Protein AF-0000000087187205 (afdb_homodimer)

Structure (mmCIF, N/CA/C/O backbone):
data_AF-0000000087187205-model_v1
#
loop_
_entity.id
_entity.type
_entity.pdbx_description
1 polymer 'Replication activator protein Pra'
#
loop_
_atom_site.group_PDB
_atom_site.id
_atom_site.type_symbol
_atom_site.label_atom_id
_atom_site.label_alt_id
_atom_site.label_comp_id
_atom_site.label_asym_id
_atom_site.label_entity_id
_atom_site.label_seq_id
_atom_site.pdbx_PDB_ins_code
_atom_site.Cartn_x
_atom_site.Cartn_y
_atom_site.Cartn_z
_atom_site.occupancy
_atom_site.B_iso_or_equiv
_atom_site.auth_seq_id
_atom_site.auth_comp_id
_atom_site.auth_asym_id
_atom_site.auth_atom_id
_atom_site.pdbx_PDB_model_num
ATOM 1 N N . MET A 1 1 ? 3.865 0.156 -9.359 1 87 1 MET A N 1
ATOM 2 C CA . MET A 1 1 ? 2.785 1.014 -8.883 1 87 1 MET A CA 1
ATOM 3 C C . MET A 1 1 ? 3.34 2.246 -8.172 1 87 1 MET A C 1
ATOM 5 O O . MET A 1 1 ? 4.207 2.131 -7.305 1 87 1 MET A O 1
ATOM 9 N N . ARG A 1 2 ? 2.887 3.445 -8.648 1 89.25 2 ARG A N 1
ATOM 10 C CA . ARG A 1 2 ? 3.443 4.676 -8.094 1 89.25 2 ARG A CA 1
ATOM 11 C C . ARG A 1 2 ? 2.82 5 -6.742 1 89.25 2 ARG A C 1
ATOM 13 O O . ARG A 1 2 ? 3.447 5.648 -5.902 1 89.25 2 ARG A O 1
ATOM 20 N N . SER A 1 3 ? 1.553 4.586 -6.602 1 93.94 3 SER A N 1
ATOM 21 C CA . SER A 1 3 ? 0.846 4.848 -5.352 1 93.94 3 SER A CA 1
ATOM 22 C C . SER A 1 3 ? -0.035 3.666 -4.957 1 93.94 3 SER A C 1
ATOM 24 O O . SER A 1 3 ? -0.587 2.98 -5.82 1 93.94 3 SER A O 1
ATOM 26 N N . ILE A 1 4 ? -0.074 3.436 -3.686 1 96.62 4 ILE A N 1
ATOM 27 C CA . ILE A 1 4 ? -0.887 2.357 -3.133 1 96.62 4 ILE A CA 1
ATOM 28 C C . ILE A 1 4 ? -1.949 2.939 -2.203 1 96.62 4 ILE A C 1
ATOM 30 O O . ILE A 1 4 ? -1.624 3.527 -1.168 1 96.62 4 ILE A O 1
ATOM 34 N N . ARG A 1 5 ? -3.236 2.793 -2.607 1 97.56 5 ARG A N 1
ATOM 35 C CA . ARG A 1 5 ? -4.297 3.154 -1.673 1 97.56 5 ARG A CA 1
ATOM 36 C C . ARG A 1 5 ? -4.363 2.168 -0.511 1 97.56 5 ARG A C 1
ATOM 38 O O . ARG A 1 5 ? -4.41 0.955 -0.723 1 97.56 5 ARG A O 1
ATOM 45 N N . VAL A 1 6 ? -4.359 2.738 0.696 1 97.94 6 VAL A N 1
ATOM 46 C CA . VAL A 1 6 ? -4.277 1.902 1.889 1 97.94 6 VAL A CA 1
ATOM 47 C C . VAL A 1 6 ? -5.68 1.595 2.406 1 97.94 6 VAL A C 1
ATOM 49 O O . VAL A 1 6 ? -6.496 2.504 2.584 1 97.94 6 VAL A O 1
ATOM 52 N N . GLU A 1 7 ? -5.988 0.289 2.562 1 97.19 7 GLU A N 1
ATOM 53 C CA . GLU A 1 7 ? -7.188 -0.138 3.273 1 97.19 7 GLU A CA 1
ATOM 54 C C . GLU A 1 7 ? -6.977 -0.099 4.785 1 97.19 7 GLU A C 1
ATOM 56 O O . GLU A 1 7 ? -6.309 -0.967 5.344 1 97.19 7 GLU A O 1
ATOM 61 N N . ALA A 1 8 ? -7.609 0.937 5.445 1 96.06 8 ALA A N 1
ATOM 62 C CA . ALA A 1 8 ? -7.293 1.168 6.855 1 96.06 8 ALA A CA 1
ATOM 63 C C . ALA A 1 8 ? -8.531 0.985 7.73 1 96.06 8 ALA A C 1
ATOM 65 O O . ALA A 1 8 ? -8.508 1.315 8.922 1 96.06 8 ALA A O 1
ATOM 66 N N . SER A 1 9 ? -9.562 0.411 7.141 1 94.06 9 SER A N 1
ATOM 67 C CA . SER A 1 9 ? -10.828 0.407 7.859 1 94.06 9 SER A CA 1
ATOM 68 C C . SER A 1 9 ? -10.766 -0.489 9.094 1 94.06 9 SER A C 1
ATOM 70 O O . SER A 1 9 ? -11.461 -0.248 10.078 1 94.06 9 SER A O 1
ATOM 72 N N . ALA A 1 10 ? -9.977 -1.516 9.078 1 93.44 10 ALA A N 1
ATOM 73 C CA . ALA A 1 10 ? -9.898 -2.447 10.203 1 93.44 10 ALA A CA 1
ATOM 74 C C . ALA A 1 10 ? -8.703 -2.131 11.094 1 93.44 10 ALA A C 1
ATOM 76 O O . ALA A 1 10 ? -8.484 -2.801 12.109 1 93.44 10 ALA A O 1
ATOM 77 N N . ALA A 1 11 ? -7.988 -1.141 10.766 1 96.31 11 ALA A N 1
ATOM 78 C CA . ALA A 1 11 ? -6.789 -0.788 11.523 1 96.31 11 ALA A CA 1
ATOM 79 C C . ALA A 1 11 ? -7.129 0.141 12.68 1 96.31 11 ALA A C 1
ATOM 81 O O . ALA A 1 11 ? -8.07 0.932 12.602 1 96.31 11 ALA A O 1
ATOM 82 N N . THR A 1 12 ? -6.371 -0.031 13.766 1 97.12 12 THR A N 1
ATOM 83 C CA . THR A 1 12 ? -6.336 0.973 14.82 1 97.12 12 THR A CA 1
ATOM 84 C C . THR A 1 12 ? -5.227 1.989 14.562 1 97.12 12 THR A C 1
ATOM 86 O O . THR A 1 12 ? -4.055 1.623 14.453 1 97.12 12 THR A O 1
ATOM 89 N N . ILE A 1 13 ? -5.648 3.207 14.453 1 98.31 13 ILE A N 1
ATOM 90 C CA . ILE A 1 13 ? -4.691 4.277 14.195 1 98.31 13 ILE A CA 1
ATOM 91 C C . ILE A 1 13 ? -4.746 5.301 15.328 1 98.31 13 ILE A C 1
ATOM 93 O O . ILE A 1 13 ? -5.785 5.914 15.57 1 98.31 13 ILE A O 1
ATOM 97 N N . LEU A 1 14 ? -3.605 5.469 15.992 1 98.62 14 LEU A N 1
ATOM 98 C CA . LEU A 1 14 ? -3.549 6.379 17.141 1 98.62 14 LEU A CA 1
ATOM 99 C C . LEU A 1 14 ? -2.572 7.52 16.875 1 98.62 14 LEU A C 1
ATOM 101 O O . LEU A 1 14 ? -1.481 7.301 16.344 1 98.62 14 LEU A O 1
ATOM 105 N N . LEU A 1 15 ? -2.936 8.68 17.297 1 98.75 15 LEU A N 1
ATOM 106 C CA . LEU A 1 15 ? -2.088 9.844 17.094 1 98.75 15 LEU A CA 1
ATOM 107 C C . LEU A 1 15 ? -0.913 9.836 18.062 1 98.75 15 LEU A C 1
ATOM 109 O O . LEU A 1 15 ? -1.107 9.727 19.281 1 98.75 15 LEU A O 1
ATOM 113 N N . THR A 1 16 ? 0.284 9.992 17.562 1 98.75 16 THR A N 1
ATOM 114 C CA . THR A 1 16 ? 1.453 9.969 18.422 1 98.75 16 THR A CA 1
ATOM 115 C C . THR A 1 16 ? 2.229 11.281 18.328 1 98.75 16 THR A C 1
ATOM 117 O O . THR A 1 16 ? 3.074 11.578 19.172 1 98.75 16 THR A O 1
ATOM 120 N N . LYS A 1 17 ? 2.055 12.031 17.344 1 98.12 17 LYS A N 1
ATOM 121 C CA . LYS A 1 17 ? 2.58 13.383 17.172 1 98.12 17 LYS A CA 1
ATOM 122 C C . LYS A 1 17 ? 1.546 14.297 16.531 1 98.12 17 LYS A C 1
ATOM 124 O O . LYS A 1 17 ? 1.012 13.977 15.461 1 98.12 17 LYS A O 1
ATOM 129 N N . ALA A 1 18 ? 1.277 15.383 17.156 1 97.25 18 ALA A N 1
ATOM 130 C CA . ALA A 1 18 ? 0.298 16.344 16.672 1 97.25 18 ALA A CA 1
ATOM 131 C C . ALA A 1 18 ? 0.769 17 15.367 1 97.25 18 ALA A C 1
ATOM 133 O O . ALA A 1 18 ? 1.966 17 15.062 1 97.25 18 ALA A O 1
ATOM 134 N N . PRO A 1 19 ? -0.127 17.5 14.609 1 96.56 19 PRO A N 1
ATOM 135 C CA . PRO A 1 19 ? 0.241 18.125 13.336 1 96.56 19 PRO A CA 1
ATOM 136 C C . PRO A 1 19 ? 1.279 19.234 13.492 1 96.56 19 PRO A C 1
ATOM 138 O O . PRO A 1 19 ? 1.155 20.078 14.383 1 96.56 19 PRO A O 1
ATOM 141 N N . GLU A 1 20 ? 2.248 19.188 12.68 1 95.44 20 GLU A N 1
ATOM 142 C CA . GLU A 1 20 ? 3.285 20.203 12.586 1 95.44 20 GLU A CA 1
ATOM 143 C C . GLU A 1 20 ? 3.602 20.547 11.133 1 95.44 20 GLU A C 1
ATOM 145 O O . GLU A 1 20 ? 3.531 19.672 10.258 1 95.44 20 GLU A O 1
ATOM 150 N N . MET A 1 21 ? 3.875 21.797 10.938 1 93.69 21 MET A N 1
ATOM 151 C CA . MET A 1 21 ? 4.215 22.203 9.578 1 93.69 21 MET A CA 1
ATOM 152 C C . MET A 1 21 ? 5.375 21.359 9.039 1 93.69 21 MET A C 1
ATOM 154 O O . MET A 1 21 ? 6.355 21.125 9.75 1 93.69 21 MET A O 1
ATOM 158 N N . LYS A 1 22 ? 5.148 20.844 7.852 1 90.12 22 LYS A N 1
ATOM 159 C CA . LYS A 1 22 ? 6.215 20.078 7.207 1 90.12 22 LYS A CA 1
ATOM 160 C C . LYS A 1 22 ? 7.262 21.016 6.602 1 90.12 22 LYS A C 1
ATOM 162 O O . LYS A 1 22 ? 6.934 21.906 5.816 1 90.12 22 LYS A O 1
ATOM 167 N N . VAL A 1 23 ? 8.523 20.844 7.047 1 86.12 23 VAL A N 1
ATOM 168 C CA . VAL A 1 23 ? 9.594 21.688 6.559 1 86.12 23 VAL A CA 1
ATOM 169 C C . VAL A 1 23 ? 10.414 20.953 5.504 1 86.12 23 VAL A C 1
ATOM 171 O O . VAL A 1 23 ? 10.875 19.828 5.742 1 86.12 23 VAL A O 1
ATOM 174 N N . LYS A 1 24 ? 10.492 21.391 4.25 1 81.62 24 LYS A N 1
ATOM 175 C CA . LYS A 1 24 ? 11.219 20.812 3.121 1 81.62 24 LYS A CA 1
ATOM 176 C C . LYS A 1 24 ? 12.727 20.938 3.307 1 81.62 24 LYS A C 1
ATOM 178 O O . LYS A 1 24 ? 13.469 19.984 3.088 1 81.62 24 LYS A O 1
ATOM 183 N N . ASP A 1 25 ? 13.141 22.188 3.604 1 79.12 25 ASP A N 1
ATOM 184 C CA . ASP A 1 25 ? 14.539 22.516 3.859 1 79.12 25 ASP A CA 1
ATOM 185 C C . ASP A 1 25 ? 14.719 23.109 5.262 1 79.12 25 ASP A C 1
ATOM 187 O O . ASP A 1 25 ? 14.242 24.203 5.543 1 79.12 25 ASP A O 1
ATOM 191 N N . ARG A 1 26 ? 15.438 22.469 6.09 1 78.44 26 ARG A N 1
ATOM 192 C CA . ARG A 1 26 ? 15.586 22.891 7.48 1 78.44 26 ARG A CA 1
ATOM 193 C C . ARG A 1 26 ? 16.422 24.156 7.578 1 78.44 26 ARG A C 1
ATOM 195 O O . ARG A 1 26 ? 16.234 24.953 8.5 1 78.44 26 ARG A O 1
ATOM 202 N N . GLN A 1 27 ? 17.391 24.328 6.637 1 81.5 27 GLN A N 1
ATOM 203 C CA . GLN A 1 27 ? 18.266 25.484 6.668 1 81.5 27 GLN A CA 1
ATOM 204 C C . GLN A 1 27 ? 17.516 26.75 6.297 1 81.5 27 GLN A C 1
ATOM 206 O O . GLN A 1 27 ? 17.719 27.812 6.906 1 81.5 27 GLN A O 1
ATOM 211 N N . THR A 1 28 ? 16.641 26.719 5.312 1 81.94 28 THR A N 1
ATOM 212 C CA . THR A 1 28 ? 15.922 27.891 4.828 1 81.94 28 THR A CA 1
ATOM 213 C C . THR A 1 28 ? 14.562 28.016 5.5 1 81.94 28 THR A C 1
ATOM 215 O O . THR A 1 28 ? 13.938 29.078 5.477 1 81.94 28 THR A O 1
ATOM 218 N N . GLY A 1 29 ? 14.094 26.969 6.109 1 78.56 29 GLY A N 1
ATOM 219 C CA . GLY A 1 29 ? 12.773 26.938 6.727 1 78.56 29 GLY A CA 1
ATOM 220 C C . GLY A 1 29 ? 11.648 26.859 5.723 1 78.56 29 GLY A C 1
ATOM 221 O O . GLY A 1 29 ? 10.508 27.219 6.027 1 78.56 29 GLY A O 1
ATOM 222 N N . GLU A 1 30 ? 11.906 26.438 4.5 1 87.25 30 GLU A N 1
ATOM 223 C CA . GLU A 1 30 ? 10.875 26.391 3.473 1 87.25 30 GLU A CA 1
ATOM 224 C C . GLU A 1 30 ? 9.828 25.328 3.791 1 87.25 30 GLU A C 1
ATOM 226 O O . GLU A 1 30 ? 10.18 24.172 4.07 1 87.25 30 GLU A O 1
ATOM 231 N N . ILE A 1 31 ? 8.578 25.797 3.775 1 88.12 31 ILE A N 1
ATOM 232 C CA . ILE A 1 31 ? 7.445 24.922 4.074 1 88.12 31 ILE A CA 1
ATOM 233 C C . ILE A 1 31 ? 7.105 24.078 2.85 1 88.12 31 ILE A C 1
ATOM 235 O O . ILE A 1 31 ? 7.086 24.594 1.725 1 88.12 31 ILE A O 1
ATOM 239 N N . ALA A 1 32 ? 6.887 22.797 3.129 1 93.62 32 ALA A N 1
ATOM 240 C CA . ALA A 1 32 ? 6.477 21.906 2.049 1 93.62 32 ALA A CA 1
ATOM 241 C C . ALA A 1 32 ? 5.043 22.188 1.611 1 93.62 32 ALA A C 1
ATOM 243 O O . ALA A 1 32 ? 4.164 22.422 2.447 1 93.62 32 ALA A O 1
ATOM 244 N N . LYS A 1 33 ? 4.867 22.219 0.278 1 93 33 LYS A N 1
ATOM 245 C CA . LYS A 1 33 ? 3.543 22.469 -0.276 1 93 33 LYS A CA 1
ATOM 246 C C . LYS A 1 33 ? 3.084 21.328 -1.163 1 93 33 LYS A C 1
ATOM 248 O O . LYS A 1 33 ? 3.906 20.641 -1.786 1 93 33 LYS A O 1
ATOM 253 N N . ASP A 1 34 ? 1.778 21.125 -1.075 1 90.88 34 ASP A N 1
ATOM 254 C CA . AS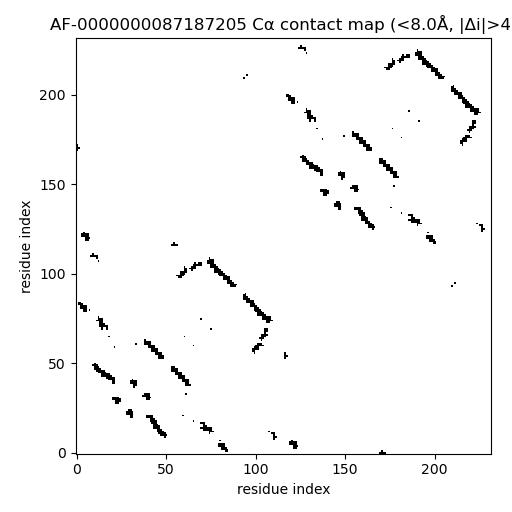P A 1 34 ? 1.183 20.172 -2.018 1 90.88 34 ASP A CA 1
ATOM 255 C C . ASP A 1 34 ? 1.378 20.641 -3.459 1 90.88 34 ASP A C 1
ATOM 257 O O . ASP A 1 34 ? 1.045 21.781 -3.799 1 90.88 34 ASP A O 1
ATOM 261 N N . ALA A 1 35 ? 1.866 19.781 -4.273 1 85.25 35 ALA A N 1
ATOM 262 C CA . ALA A 1 35 ? 2.246 20.172 -5.629 1 85.25 35 ALA A CA 1
ATOM 263 C C . ALA A 1 35 ? 1.015 20.484 -6.473 1 85.25 35 ALA A C 1
ATOM 265 O O . ALA A 1 35 ? 1.072 21.328 -7.379 1 85.25 35 ALA A O 1
ATOM 266 N N . LEU A 1 36 ? -0.07 19.891 -6.203 1 81.62 36 LEU A N 1
ATOM 267 C CA . LEU A 1 36 ? -1.268 20.047 -7.023 1 81.62 36 LEU A CA 1
ATOM 268 C C . LEU A 1 36 ? -2.082 21.25 -6.57 1 81.62 36 LEU A C 1
ATOM 270 O O . LEU A 1 36 ? -2.537 22.047 -7.395 1 81.62 36 LEU A O 1
ATOM 274 N N . THR A 1 37 ? -2.199 21.391 -5.25 1 87.88 37 THR A N 1
ATOM 275 C CA . THR A 1 37 ? -3.125 22.391 -4.734 1 87.88 37 THR A CA 1
ATOM 276 C C . THR A 1 37 ? -2.371 23.641 -4.273 1 87.88 37 THR A C 1
ATOM 278 O O . THR A 1 37 ? -2.971 24.703 -4.094 1 87.88 37 THR A O 1
ATOM 281 N N . GLY A 1 38 ? -1.091 23.562 -3.977 1 90.56 38 GLY A N 1
ATOM 282 C CA . GLY A 1 38 ? -0.294 24.656 -3.457 1 90.56 38 GLY A CA 1
ATOM 283 C C . GLY A 1 38 ? -0.478 24.875 -1.966 1 90.56 38 GLY A C 1
ATOM 284 O O . GLY A 1 38 ? 0.098 25.812 -1.393 1 90.56 38 GLY A O 1
ATOM 285 N N . GLU A 1 39 ? -1.221 24.109 -1.358 1 93.62 39 GLU A N 1
ATOM 286 C CA . GLU A 1 39 ? -1.482 24.234 0.072 1 93.62 39 GLU A CA 1
ATOM 287 C C . GLU A 1 39 ? -0.303 23.734 0.898 1 93.62 39 GLU A C 1
ATOM 289 O O . GLU A 1 39 ? 0.401 22.812 0.485 1 93.62 39 GLU A O 1
ATOM 294 N N . ALA A 1 40 ? -0.179 24.391 2.072 1 94.75 40 ALA A N 1
ATOM 295 C CA . ALA A 1 40 ? 0.854 23.938 3 1 94.75 40 ALA A CA 1
ATOM 296 C C . ALA A 1 40 ? 0.576 22.516 3.479 1 94.75 40 ALA A C 1
ATOM 298 O O . ALA A 1 40 ? -0.576 22.156 3.732 1 94.75 40 ALA A O 1
ATOM 299 N N . LEU A 1 41 ? 1.668 21.781 3.633 1 96.94 41 LEU A N 1
ATOM 300 C CA . LEU A 1 41 ? 1.554 20.406 4.145 1 96.94 41 LEU A CA 1
ATOM 301 C C . LEU A 1 41 ? 1.953 20.344 5.613 1 96.94 41 LEU A C 1
ATOM 303 O O . LEU A 1 41 ? 2.857 21.062 6.047 1 96.94 41 LEU A O 1
ATOM 307 N N . MET A 1 42 ? 1.215 19.562 6.324 1 97.12 42 MET A N 1
ATOM 308 C CA . MET A 1 42 ? 1.531 19.234 7.711 1 97.12 42 MET A CA 1
ATOM 309 C C . MET A 1 42 ? 1.964 17.766 7.836 1 97.12 42 MET A C 1
ATOM 311 O O . MET A 1 42 ? 1.718 16.969 6.934 1 97.12 42 MET A O 1
ATOM 315 N N . ARG A 1 43 ? 2.648 17.531 8.953 1 97.75 43 ARG A N 1
ATOM 316 C CA . ARG A 1 43 ? 3.025 16.156 9.273 1 97.75 43 ARG A CA 1
ATOM 317 C C . ARG A 1 43 ? 2.443 15.719 10.609 1 97.75 43 ARG A C 1
ATOM 319 O O . ARG A 1 43 ? 2.48 16.484 11.586 1 97.75 43 ARG A O 1
ATOM 326 N N . ILE A 1 44 ? 1.932 14.562 10.586 1 98.38 44 ILE A N 1
ATOM 327 C CA . ILE A 1 44 ? 1.522 13.953 11.844 1 98.38 44 ILE A CA 1
ATOM 328 C C . ILE A 1 44 ? 2.246 12.617 12.031 1 98.38 44 ILE A C 1
ATOM 330 O O . ILE A 1 44 ? 2.693 12.008 11.055 1 98.38 44 ILE A O 1
ATOM 334 N N . GLY A 1 45 ? 2.414 12.242 13.312 1 98.69 45 GLY A N 1
ATOM 335 C CA . GLY A 1 45 ? 2.861 10.906 13.656 1 98.69 45 GLY A CA 1
ATOM 336 C C . GLY A 1 45 ? 1.742 10.016 14.164 1 98.69 45 GLY A C 1
ATOM 337 O O . GLY A 1 45 ? 0.893 10.453 14.938 1 98.69 45 GLY A O 1
ATOM 338 N N . VAL A 1 46 ? 1.708 8.766 13.703 1 98.75 46 VAL A N 1
ATOM 339 C CA . VAL A 1 46 ? 0.7 7.828 14.188 1 98.75 46 VAL A CA 1
ATOM 340 C C . VAL A 1 46 ? 1.332 6.457 14.406 1 98.75 46 VAL A C 1
ATOM 342 O O . VAL A 1 46 ? 2.381 6.152 13.828 1 98.75 46 VAL A O 1
ATOM 345 N N . VAL A 1 47 ? 0.697 5.734 15.305 1 98.5 47 VAL A N 1
ATOM 346 C CA . VAL A 1 47 ? 0.914 4.293 15.305 1 98.5 47 VAL A CA 1
ATOM 347 C C . VAL A 1 47 ? -0.227 3.598 14.562 1 98.5 47 VAL A C 1
ATOM 349 O O . VAL A 1 47 ? -1.401 3.883 14.812 1 98.5 47 VAL A O 1
ATOM 352 N N . TYR A 1 48 ? 0.093 2.846 13.602 1 98.06 48 TYR A N 1
ATOM 353 C CA . TYR A 1 48 ? -0.8 2.035 12.781 1 98.06 48 TYR A CA 1
ATOM 354 C C . TYR A 1 48 ? -0.751 0.571 13.203 1 98.06 48 TYR A C 1
ATOM 356 O O . TYR A 1 48 ? 0.289 -0.081 13.086 1 98.06 48 TYR A O 1
ATOM 364 N N . ILE A 1 49 ? -1.842 0.069 13.742 1 96.19 49 ILE A N 1
ATOM 365 C CA . ILE A 1 49 ? -1.924 -1.296 14.25 1 96.19 49 ILE A CA 1
ATOM 366 C C . ILE A 1 49 ? -2.891 -2.109 13.391 1 96.19 49 ILE A C 1
ATOM 368 O O . ILE A 1 49 ? -4.082 -1.795 13.32 1 96.19 49 ILE A O 1
ATOM 372 N N . ASP A 1 50 ? -2.352 -3.143 12.781 1 92.94 50 ASP A N 1
ATOM 373 C CA . ASP A 1 50 ? -3.176 -4 11.93 1 92.94 50 ASP A CA 1
ATOM 374 C C . ASP A 1 50 ? -2.719 -5.453 12.016 1 92.94 50 ASP A C 1
ATOM 376 O O . ASP A 1 50 ? -1.529 -5.746 11.859 1 92.94 50 ASP A O 1
ATOM 380 N N . ALA A 1 51 ? -3.672 -6.379 12.164 1 87.94 51 ALA A N 1
ATOM 381 C CA . ALA A 1 51 ? -3.428 -7.82 12.188 1 87.94 51 ALA A CA 1
ATOM 382 C C . ALA A 1 51 ? -2.291 -8.164 13.148 1 87.94 51 ALA A C 1
ATOM 384 O O . ALA A 1 51 ? -1.388 -8.93 12.797 1 87.94 51 ALA A O 1
ATOM 385 N N . GLY A 1 52 ? -2.199 -7.453 14.242 1 86.44 52 GLY A N 1
ATOM 386 C CA . GLY A 1 52 ? -1.256 -7.754 15.305 1 86.44 52 GLY A CA 1
ATOM 387 C C . GLY A 1 52 ? 0.088 -7.074 15.125 1 86.44 52 GLY A C 1
ATOM 388 O O . GLY A 1 52 ? 0.97 -7.191 15.977 1 86.44 52 GLY A O 1
ATOM 389 N N . GLU A 1 53 ? 0.305 -6.387 14.047 1 91.94 53 GLU A N 1
ATOM 390 C CA . GLU A 1 53 ? 1.528 -5.629 13.805 1 91.94 53 GLU A CA 1
ATOM 391 C C . GLU A 1 53 ? 1.317 -4.141 14.062 1 91.94 53 GLU A C 1
ATOM 393 O O . GLU A 1 53 ? 0.247 -3.602 13.773 1 91.94 53 GLU A O 1
ATOM 398 N N . SER A 1 54 ? 2.344 -3.52 14.695 1 96.69 54 SER A N 1
ATOM 399 C CA . SER A 1 54 ? 2.32 -2.08 14.93 1 96.69 54 SER A CA 1
ATOM 400 C C . SER A 1 54 ? 3.451 -1.378 14.188 1 96.69 54 SER A C 1
ATOM 402 O O . SER A 1 54 ? 4.566 -1.897 14.109 1 96.69 54 SER A O 1
ATOM 404 N N . SER A 1 55 ? 3.152 -0.307 13.555 1 97.56 55 SER A N 1
ATOM 405 C CA . SER A 1 55 ? 4.148 0.492 12.852 1 97.56 55 SER A CA 1
ATOM 406 C C . SER A 1 55 ? 3.973 1.979 13.141 1 97.56 55 SER A C 1
ATOM 408 O O . SER A 1 55 ? 2.861 2.506 13.062 1 97.56 55 SER A O 1
ATOM 410 N N . LEU A 1 56 ? 5.07 2.621 13.539 1 98.06 56 LEU A N 1
ATOM 411 C CA . LEU A 1 56 ? 5.07 4.078 13.609 1 98.06 56 LEU A CA 1
ATOM 412 C C . LEU A 1 56 ? 5.301 4.688 12.227 1 98.06 56 LEU A C 1
ATOM 414 O O . LEU A 1 56 ? 6.301 4.391 11.57 1 98.06 56 LEU A O 1
ATOM 418 N N . ILE A 1 57 ? 4.316 5.531 11.82 1 97.81 57 ILE A N 1
ATOM 419 C CA . ILE A 1 57 ? 4.516 6.18 10.531 1 97.81 57 ILE A CA 1
ATOM 420 C C . ILE A 1 57 ? 4.203 7.672 10.648 1 97.81 57 ILE A C 1
ATOM 422 O O . ILE A 1 57 ? 3.496 8.094 11.57 1 97.81 57 ILE A O 1
ATOM 426 N N . GLN A 1 58 ? 4.848 8.477 9.727 1 98.31 58 GLN A N 1
ATOM 427 C CA . GLN A 1 58 ? 4.52 9.883 9.523 1 98.31 58 GLN A CA 1
ATOM 428 C C . GLN A 1 58 ? 3.646 10.078 8.289 1 98.31 58 GLN A C 1
ATOM 430 O O . GLN A 1 58 ? 3.891 9.469 7.25 1 98.31 58 GLN A O 1
ATOM 435 N N . VAL A 1 59 ? 2.674 10.883 8.43 1 98.38 59 VAL A N 1
ATOM 436 C CA . VAL A 1 59 ? 1.721 11.086 7.344 1 98.38 59 VAL A CA 1
ATOM 437 C C . VAL A 1 59 ? 1.642 12.57 7 1 98.38 59 VAL A C 1
ATOM 439 O O . VAL A 1 59 ? 1.469 13.414 7.883 1 98.38 59 VAL A O 1
ATOM 442 N N . ALA A 1 60 ? 1.812 12.922 5.711 1 97.88 60 ALA A N 1
ATOM 443 C CA . ALA A 1 60 ? 1.588 14.281 5.227 1 97.88 60 ALA A CA 1
ATOM 444 C C . ALA A 1 60 ? 0.104 14.547 4.984 1 97.88 60 ALA A C 1
ATOM 446 O O . ALA A 1 60 ? -0.591 13.711 4.398 1 97.88 60 ALA A O 1
ATOM 447 N N . VAL A 1 61 ? -0.361 15.664 5.492 1 97.75 61 VAL A N 1
ATOM 448 C CA . VAL A 1 61 ? -1.747 16.094 5.316 1 97.75 61 VAL A CA 1
ATOM 449 C C . VAL A 1 61 ? -1.795 17.578 4.965 1 97.75 61 VAL A C 1
ATOM 451 O O . VAL A 1 61 ? -1.031 18.375 5.512 1 97.75 61 VAL A O 1
ATOM 454 N N . PRO A 1 62 ? -2.625 17.938 3.982 1 97.25 62 PRO A N 1
ATOM 455 C CA . PRO A 1 62 ? -2.789 19.375 3.76 1 97.25 62 PRO A CA 1
ATOM 456 C C . PRO A 1 62 ? -3.34 20.094 4.984 1 97.25 62 PRO A C 1
ATOM 458 O O . PRO A 1 62 ? -4.133 19.531 5.738 1 97.25 62 PRO A O 1
ATOM 461 N N . GLU A 1 63 ? -2.883 21.297 5.152 1 95.44 63 GLU A N 1
ATOM 462 C CA . GLU A 1 63 ? -3.285 22.094 6.309 1 95.44 63 GLU A CA 1
ATOM 463 C C . GLU A 1 63 ? -4.805 22.172 6.43 1 95.44 63 GLU A C 1
ATOM 465 O O . GLU A 1 63 ? -5.352 22.047 7.527 1 95.44 63 GLU A O 1
ATOM 470 N N . SER A 1 64 ? -5.531 22.266 5.352 1 96.06 64 SER A N 1
ATOM 471 C CA . SER A 1 64 ? -6.984 22.422 5.34 1 96.06 64 SER A CA 1
ATOM 472 C C . SER A 1 64 ? -7.68 21.125 5.742 1 96.06 64 SER A C 1
ATOM 474 O O . SER A 1 64 ? -8.867 21.125 6.062 1 96.06 64 SER A O 1
ATOM 476 N N . GLY A 1 65 ? -6.949 20.047 5.75 1 97.19 65 GLY A N 1
ATOM 477 C CA . GLY A 1 65 ? -7.523 18.75 6.062 1 97.19 65 GLY A CA 1
ATOM 478 C C . GLY A 1 65 ? -7.379 18.375 7.523 1 97.19 65 GLY A C 1
ATOM 479 O O . GLY A 1 65 ? -7.809 17.297 7.934 1 97.19 65 GLY A O 1
ATOM 480 N N . VAL A 1 66 ? -6.84 19.234 8.297 1 97.38 66 VAL A N 1
ATOM 481 C CA . VAL A 1 66 ? -6.633 18.953 9.711 1 97.38 66 VAL A CA 1
ATOM 482 C C . VAL A 1 66 ? -7.855 19.391 10.516 1 97.38 66 VAL A C 1
ATOM 484 O O . VAL A 1 66 ? -8.172 20.578 10.57 1 97.38 66 VAL A O 1
ATOM 487 N N . SER A 1 67 ? -8.477 18.453 11.141 1 96.81 67 SER A N 1
ATOM 488 C CA . SER A 1 67 ? -9.656 18.766 11.938 1 96.81 67 SER A CA 1
ATOM 489 C C . SER A 1 67 ? -9.266 19.172 13.359 1 96.81 67 SER A C 1
ATOM 491 O O . SER A 1 67 ? -8.156 18.875 13.805 1 96.81 67 SER A O 1
ATOM 493 N N . GLU A 1 68 ? -10.227 19.797 13.984 1 92.44 68 GLU A N 1
ATOM 494 C CA . GLU A 1 68 ? -10.062 20.109 15.406 1 92.44 68 GLU A CA 1
ATOM 495 C C . GLU A 1 68 ? -10.344 18.875 16.266 1 92.44 68 GLU A C 1
ATOM 497 O O . GLU A 1 68 ? -10.906 17.891 15.797 1 92.44 68 GLU A O 1
ATOM 502 N N . GLY A 1 69 ? -9.805 18.906 17.438 1 91.81 69 GLY A N 1
ATOM 503 C CA . GLY A 1 69 ? -10.18 17.891 18.406 1 91.81 69 GLY A CA 1
ATOM 504 C C . GLY A 1 69 ? -9.266 16.688 18.375 1 91.81 69 GLY A C 1
ATOM 505 O O . GLY A 1 69 ? -9.641 15.602 18.828 1 91.81 69 GLY A O 1
ATOM 506 N N . LEU A 1 70 ? -8.141 16.844 17.797 1 97.19 70 LEU A N 1
ATOM 507 C CA . LEU A 1 70 ? -7.16 15.758 17.828 1 97.19 70 LEU A CA 1
ATOM 508 C C . LEU A 1 70 ? -6.453 15.711 19.188 1 97.19 70 LEU A C 1
ATOM 510 O O . LEU A 1 70 ? -6.109 16.75 19.75 1 97.19 70 LEU A O 1
ATOM 514 N N . THR A 1 71 ? -6.363 14.508 19.734 1 97.38 71 THR A N 1
ATOM 515 C CA . THR A 1 71 ? -5.699 14.297 21.016 1 97.38 71 THR A CA 1
ATOM 516 C C . THR A 1 71 ? -4.621 13.227 20.891 1 97.38 71 THR A C 1
ATOM 518 O O . THR A 1 71 ? -4.855 12.164 20.312 1 97.38 71 THR A O 1
ATOM 521 N N . LEU A 1 72 ? -3.488 13.547 21.5 1 97.81 72 LEU A N 1
ATOM 522 C CA . LEU A 1 72 ? -2.42 12.555 21.5 1 97.81 72 LEU A CA 1
ATOM 523 C C . LEU A 1 72 ? -2.877 11.266 22.172 1 97.81 72 LEU A C 1
ATOM 525 O O . LEU A 1 72 ? -3.512 11.305 23.234 1 97.81 72 LEU A O 1
ATOM 529 N N . GLY A 1 73 ? -2.578 10.156 21.516 1 98.25 73 GLY A N 1
ATOM 530 C CA . GLY A 1 73 ? -2.949 8.867 22.078 1 98.25 73 GLY A CA 1
ATOM 531 C C . GLY A 1 73 ? -4.352 8.438 21.688 1 98.25 73 GLY A C 1
ATOM 532 O O . GLY A 1 73 ? -4.723 7.277 21.891 1 98.25 73 GLY A O 1
ATOM 533 N N . ALA A 1 74 ? -5.145 9.25 21.141 1 98.19 74 ALA A N 1
ATOM 534 C CA . ALA A 1 74 ? -6.516 8.945 20.734 1 98.19 74 ALA A CA 1
ATOM 535 C C . ALA A 1 74 ? -6.566 8.43 19.297 1 98.19 74 ALA A C 1
ATOM 537 O O . ALA A 1 74 ? -5.66 8.695 18.5 1 98.19 74 ALA A O 1
ATOM 538 N N . PRO A 1 75 ? -7.637 7.668 19 1 98 75 PRO A N 1
ATOM 539 C CA . PRO A 1 75 ? -7.797 7.207 17.609 1 98 75 PRO A CA 1
ATOM 540 C C . PRO A 1 75 ? -8.023 8.352 16.625 1 98 75 PRO A C 1
ATOM 542 O O . PRO A 1 75 ? -8.703 9.336 16.969 1 98 75 PRO A O 1
ATOM 545 N N . VAL A 1 76 ? -7.473 8.234 15.43 1 98.56 76 VAL A N 1
ATOM 546 C CA . VAL A 1 76 ? -7.719 9.18 14.344 1 98.56 76 VAL A CA 1
ATOM 547 C C . VAL A 1 76 ? -8.117 8.43 13.078 1 98.56 76 VAL A C 1
ATOM 549 O O . VAL A 1 76 ? -7.848 7.23 12.953 1 98.56 76 VAL A O 1
ATOM 552 N N . SER A 1 77 ? -8.797 9.102 12.203 1 98.25 77 SER A N 1
ATOM 553 C CA . SER A 1 77 ? -9.094 8.625 10.852 1 98.25 77 SER A CA 1
ATOM 554 C C . SER A 1 77 ? -8.242 9.352 9.812 1 98.25 77 SER A C 1
ATOM 556 O O . SER A 1 77 ? -7.961 10.539 9.961 1 98.25 77 SER A O 1
ATOM 558 N N . LEU A 1 78 ? -7.844 8.656 8.734 1 98.38 78 LEU A N 1
ATOM 559 C CA . LEU A 1 78 ? -7.031 9.195 7.648 1 98.38 78 LEU A CA 1
ATOM 560 C C . LEU A 1 78 ? -7.664 8.891 6.293 1 98.38 78 LEU A C 1
ATOM 562 O O . LEU A 1 78 ? -7.133 8.094 5.52 1 98.38 78 LEU A O 1
ATOM 566 N N . PRO A 1 79 ? -8.734 9.578 5.977 1 97.69 79 PRO A N 1
ATOM 567 C CA . PRO A 1 79 ? -9.305 9.359 4.641 1 97.69 79 PRO A CA 1
ATOM 568 C C . PRO A 1 79 ? -8.297 9.633 3.523 1 97.69 79 PRO A C 1
ATOM 570 O O . PRO A 1 79 ? -7.496 10.562 3.619 1 97.69 79 PRO A O 1
ATOM 573 N N . GLY A 1 80 ? -8.367 8.742 2.512 1 96.25 80 GLY A N 1
ATOM 574 C CA . GLY A 1 80 ? -7.512 8.945 1.352 1 96.25 80 GLY A CA 1
ATOM 575 C C . GLY A 1 80 ? -6.062 8.578 1.604 1 96.25 80 GLY A C 1
ATOM 576 O O . GLY A 1 80 ? -5.172 9 0.866 1 96.25 80 GLY A O 1
ATOM 577 N N . LEU A 1 81 ? -5.789 7.785 2.643 1 97.94 81 LEU A N 1
ATOM 578 C CA . LEU A 1 81 ? -4.422 7.371 2.955 1 97.94 81 LEU A CA 1
ATOM 579 C C . LEU A 1 81 ? -3.807 6.602 1.791 1 97.94 81 LEU A C 1
ATOM 581 O O . LEU A 1 81 ? -4.391 5.633 1.306 1 97.94 81 LEU A O 1
ATOM 585 N N . VAL A 1 82 ? -2.604 7.102 1.382 1 97.31 82 VAL A N 1
ATOM 586 C CA . VAL A 1 82 ? -1.861 6.473 0.295 1 97.31 82 VAL A CA 1
ATOM 587 C C . VAL A 1 82 ? -0.412 6.25 0.72 1 97.31 82 VAL A C 1
ATOM 589 O O . VAL A 1 82 ? 0.127 7.008 1.532 1 97.31 82 VAL A O 1
ATOM 592 N N . ALA A 1 83 ? 0.136 5.172 0.252 1 97.75 83 ALA A N 1
ATOM 593 C CA . ALA A 1 83 ? 1.559 4.879 0.401 1 97.75 83 ALA A CA 1
ATOM 594 C C . ALA A 1 83 ? 2.287 5.004 -0.935 1 97.75 83 ALA A C 1
ATOM 596 O O . ALA A 1 83 ? 1.829 4.473 -1.949 1 97.75 83 ALA A O 1
ATOM 597 N N . ARG A 1 84 ? 3.436 5.695 -0.94 1 96.19 84 ARG A N 1
ATOM 598 C CA . ARG A 1 84 ? 4.219 5.898 -2.154 1 96.19 84 ARG A CA 1
ATOM 599 C C . ARG A 1 84 ? 5.672 5.484 -1.946 1 96.19 84 ARG A C 1
ATOM 601 O O . ARG A 1 84 ? 6.406 6.141 -1.207 1 96.19 84 ARG A O 1
ATOM 608 N N . PRO A 1 85 ? 6.02 4.398 -2.617 1 94.44 85 PRO A N 1
ATOM 609 C CA . PRO A 1 85 ? 7.445 4.059 -2.549 1 94.44 85 PRO A CA 1
ATOM 610 C C . PRO A 1 85 ? 8.336 5.105 -3.215 1 94.44 85 PRO A C 1
ATOM 612 O O . PRO A 1 85 ? 7.965 5.668 -4.25 1 94.44 85 PRO A O 1
ATOM 615 N N . TRP A 1 86 ? 9.438 5.426 -2.674 1 93 86 TRP A N 1
ATOM 616 C CA . TRP A 1 86 ? 10.375 6.391 -3.246 1 93 86 TRP A CA 1
ATOM 617 C C . TRP A 1 86 ? 11.812 5.902 -3.119 1 93 86 TRP A C 1
ATOM 619 O O . TRP A 1 86 ? 12.102 5.016 -2.312 1 93 86 TRP A O 1
ATOM 629 N N . GLU A 1 87 ? 12.68 6.289 -3.979 1 92.75 87 GLU A N 1
ATOM 630 C CA . GLU A 1 87 ? 14.109 6.008 -3.938 1 92.75 87 GLU A CA 1
ATOM 631 C C . GLU A 1 87 ? 14.93 7.262 -4.227 1 92.75 87 GLU A C 1
ATOM 633 O O . GLU A 1 87 ? 14.477 8.148 -4.953 1 92.75 87 GLU A O 1
ATOM 638 N N . SER A 1 88 ? 15.977 7.402 -3.564 1 90.69 88 SER A N 1
ATOM 639 C CA . SER A 1 88 ? 16.906 8.508 -3.783 1 90.69 88 SER A CA 1
ATOM 640 C C . SER A 1 88 ? 18.344 8.07 -3.572 1 90.69 88 SER A C 1
ATOM 642 O O . SER A 1 88 ? 18.609 6.996 -3.027 1 90.69 88 SER A O 1
ATOM 644 N N . VAL A 1 89 ? 19.234 8.805 -4.203 1 89.31 89 VAL A N 1
ATOM 645 C CA . VAL A 1 89 ? 20.656 8.578 -3.969 1 89.31 89 VAL A CA 1
ATOM 646 C C . VAL A 1 89 ? 21.234 9.727 -3.143 1 89.31 89 VAL A C 1
ATOM 648 O O . VAL A 1 89 ? 21.078 10.898 -3.494 1 89.31 89 VAL A O 1
ATOM 651 N N . PHE A 1 90 ? 21.781 9.461 -2.053 1 86.81 90 PHE A N 1
ATOM 652 C CA . PHE A 1 90 ? 22.438 10.438 -1.2 1 86.81 90 PHE A CA 1
ATOM 653 C C . PHE A 1 90 ? 23.891 10.031 -0.954 1 86.81 90 PHE A C 1
ATOM 655 O O . PHE A 1 90 ? 24.156 8.977 -0.372 1 86.81 90 PHE A O 1
ATOM 662 N N . ASN A 1 91 ? 24.75 10.898 -1.354 1 89.12 91 ASN A N 1
ATOM 663 C CA . ASN A 1 91 ? 26.188 10.68 -1.202 1 89.12 91 ASN A CA 1
ATOM 664 C C . ASN A 1 91 ? 26.594 9.312 -1.722 1 89.12 91 ASN A C 1
ATOM 666 O O . ASN A 1 91 ? 27.281 8.562 -1.025 1 89.12 91 ASN A O 1
ATOM 670 N N . GLY A 1 92 ? 26.078 8.883 -2.754 1 85.75 92 GLY A N 1
ATOM 671 C CA . GLY A 1 92 ? 26.453 7.645 -3.406 1 85.75 92 GLY A CA 1
ATOM 672 C C . GLY A 1 92 ? 25.719 6.434 -2.879 1 85.75 92 GLY A C 1
ATOM 673 O O . GLY A 1 92 ? 25.859 5.328 -3.406 1 85.75 92 GLY A O 1
ATOM 674 N N . GLN A 1 93 ? 25.078 6.629 -1.842 1 86.56 93 GLN A N 1
ATOM 675 C CA . GLN A 1 93 ? 24.328 5.527 -1.244 1 86.56 93 GLN A CA 1
ATOM 676 C C . GLN A 1 93 ? 22.859 5.602 -1.614 1 86.56 93 GLN A C 1
ATOM 678 O O . GLN A 1 93 ? 22.234 6.656 -1.483 1 86.56 93 GLN A O 1
ATOM 683 N N . GLN A 1 94 ? 22.344 4.488 -2.133 1 88.5 94 GLN A N 1
ATOM 684 C CA . GLN A 1 94 ? 20.922 4.418 -2.475 1 88.5 94 GLN A CA 1
ATOM 685 C C . GLN A 1 94 ? 20.062 4.336 -1.219 1 88.5 94 GLN A C 1
ATOM 687 O O . GLN A 1 94 ? 20.328 3.527 -0.327 1 88.5 94 GLN A O 1
ATOM 692 N N . ARG A 1 95 ? 19.094 5.258 -1.15 1 90.69 95 ARG A N 1
ATOM 693 C CA . ARG A 1 95 ? 18.109 5.238 -0.079 1 90.69 95 ARG A CA 1
ATOM 694 C C . ARG A 1 95 ? 16.703 4.992 -0.633 1 90.69 95 ARG A C 1
ATOM 696 O O . ARG A 1 95 ? 16.438 5.273 -1.805 1 90.69 95 ARG A O 1
ATOM 703 N N . HIS A 1 96 ? 15.914 4.301 0.101 1 92.5 96 HIS A N 1
ATOM 704 C CA . HIS A 1 96 ? 14.531 4.031 -0.292 1 92.5 96 HIS A CA 1
ATOM 705 C C . HIS A 1 96 ? 13.594 4.109 0.907 1 92.5 96 HIS A C 1
ATOM 707 O O . HIS A 1 96 ? 14.047 4.082 2.055 1 92.5 96 HIS A O 1
ATOM 713 N N . GLY A 1 97 ? 12.336 4.281 0.617 1 93.56 97 GLY A N 1
ATOM 714 C CA . GLY A 1 97 ? 11.336 4.316 1.673 1 93.56 97 GLY A CA 1
ATOM 715 C C . GLY A 1 97 ? 9.914 4.355 1.146 1 93.56 97 GLY A C 1
ATOM 716 O O . GLY A 1 97 ? 9.672 4.051 -0.025 1 93.56 97 GLY A O 1
ATOM 717 N N . ILE A 1 98 ? 8.992 4.516 2.029 1 96.25 98 ILE A N 1
ATOM 718 C CA . ILE A 1 98 ? 7.574 4.699 1.729 1 96.25 98 ILE A CA 1
ATOM 719 C C . ILE A 1 98 ? 7.074 5.996 2.357 1 96.25 98 ILE A C 1
ATOM 721 O O . ILE A 1 98 ? 7.289 6.242 3.547 1 96.25 98 ILE A O 1
ATOM 725 N N . ALA A 1 99 ? 6.539 6.891 1.513 1 96.62 99 ALA A N 1
ATOM 726 C CA . ALA A 1 99 ? 5.879 8.094 2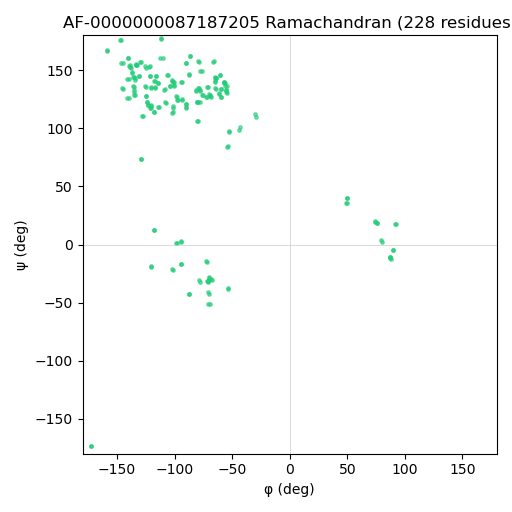.006 1 96.62 99 ALA A CA 1
ATOM 727 C C . ALA A 1 99 ? 4.375 7.879 2.145 1 96.62 99 ALA A C 1
ATOM 729 O O . ALA A 1 99 ? 3.758 7.215 1.311 1 96.62 99 ALA A O 1
ATOM 730 N N . TYR A 1 100 ? 3.85 8.398 3.174 1 97.88 100 TYR A N 1
ATOM 731 C CA . TYR A 1 100 ? 2.41 8.305 3.396 1 97.88 100 TYR A CA 1
ATOM 732 C C . TYR A 1 100 ? 1.76 9.68 3.33 1 97.88 100 TYR A C 1
ATOM 734 O O . TYR A 1 100 ? 2.312 10.664 3.834 1 97.88 100 TYR A O 1
ATOM 742 N N . ARG A 1 101 ? 0.602 9.719 2.693 1 97.25 101 ARG A N 1
ATOM 743 C CA . ARG A 1 101 ? -0.205 10.93 2.604 1 97.25 101 ARG A CA 1
ATOM 744 C C . ARG A 1 101 ? -1.682 10.625 2.828 1 97.25 101 ARG A C 1
ATOM 746 O O . ARG A 1 101 ? -2.145 9.523 2.527 1 97.25 101 ARG A O 1
ATOM 753 N N . ALA A 1 102 ? -2.352 11.562 3.393 1 97.75 102 ALA A N 1
ATOM 754 C CA . ALA A 1 102 ? -3.805 11.484 3.52 1 97.75 102 ALA A CA 1
ATOM 755 C C . ALA A 1 102 ? -4.461 12.797 3.096 1 97.75 102 ALA A C 1
ATOM 757 O O . ALA A 1 102 ? -3.818 13.852 3.109 1 97.75 102 ALA A O 1
ATOM 758 N N . THR A 1 103 ? -5.746 12.672 2.664 1 96.75 103 THR A N 1
ATOM 759 C CA . THR A 1 103 ? -6.496 13.867 2.279 1 96.75 103 THR A CA 1
ATOM 760 C C . THR A 1 103 ? -6.836 14.711 3.504 1 96.75 103 THR A C 1
ATOM 762 O O . THR A 1 103 ? -6.906 15.938 3.416 1 96.75 103 THR A O 1
ATOM 765 N N . ALA A 1 104 ? -7.039 14.023 4.648 1 98 104 ALA A N 1
ATOM 766 C CA . ALA A 1 104 ? -7.418 14.695 5.891 1 98 104 ALA A CA 1
ATOM 767 C C . ALA A 1 104 ? -7.086 13.828 7.105 1 98 104 ALA A C 1
ATOM 769 O O . ALA A 1 104 ? -6.742 12.656 6.961 1 98 104 ALA A O 1
ATOM 770 N N . VAL A 1 105 ? -7.148 14.523 8.297 1 98.62 105 VAL A N 1
ATOM 771 C CA . VAL A 1 105 ? -7.082 13.828 9.578 1 98.62 105 VAL A CA 1
ATOM 772 C C . VAL A 1 105 ? -8.156 14.375 10.523 1 98.62 105 VAL A C 1
ATOM 774 O O . VAL A 1 105 ? -8.344 15.586 10.617 1 98.62 105 VAL A O 1
ATOM 777 N N . GLY A 1 106 ? -8.852 13.484 11.102 1 98.25 106 GLY A N 1
ATOM 778 C CA . GLY A 1 106 ? -9.852 13.812 12.102 1 98.25 106 GLY A CA 1
ATOM 779 C C . GLY A 1 106 ? -9.984 12.758 13.188 1 98.25 106 GLY A C 1
ATOM 780 O O . GLY A 1 106 ? -9.289 11.742 13.156 1 98.25 106 GLY A O 1
ATOM 781 N N . PRO A 1 107 ? -10.828 13.109 14.133 1 97.44 107 PRO A N 1
ATOM 782 C CA . PRO A 1 107 ? -11.062 12.078 15.148 1 97.44 107 PRO A CA 1
ATOM 783 C C . PRO A 1 107 ? -11.516 10.75 14.547 1 97.44 107 PRO A C 1
ATOM 785 O O . PRO A 1 107 ? -12.289 10.734 13.586 1 97.44 107 PRO A O 1
ATOM 788 N N . GLY A 1 108 ? -10.891 9.688 15.109 1 96.12 108 GLY A N 1
ATOM 789 C CA . GLY A 1 108 ? -11.266 8.352 14.688 1 96.12 108 GLY A CA 1
ATOM 790 C C . GLY A 1 108 ? -11.977 7.555 15.766 1 96.12 108 GLY A C 1
ATOM 791 O O . GLY A 1 108 ? -12.344 8.102 16.812 1 96.12 108 GLY A O 1
ATOM 792 N N . VAL A 1 109 ? -12.352 6.371 15.359 1 93.88 109 VAL A N 1
ATOM 793 C CA . VAL A 1 109 ? -12.953 5.43 16.297 1 93.88 109 VAL A CA 1
ATOM 794 C C . VAL A 1 109 ? -12.188 4.105 16.266 1 93.88 109 VAL A C 1
ATOM 796 O O . VAL A 1 109 ? -11.477 3.822 15.297 1 93.88 109 VAL A O 1
ATOM 799 N N . PHE A 1 110 ? -12.234 3.346 17.422 1 93.06 110 PHE A N 1
ATOM 800 C CA . PHE A 1 110 ? -11.688 1.996 17.406 1 93.06 110 PHE A CA 1
ATOM 801 C C . PHE A 1 110 ? -12.484 1.096 16.469 1 93.06 110 PHE A C 1
ATOM 803 O O . PHE A 1 110 ? -13.711 1.176 16.422 1 93.06 110 PHE A O 1
ATOM 810 N N . PRO A 1 111 ? -11.711 0.353 15.68 1 86.94 111 PRO A N 1
ATOM 811 C CA . PRO A 1 111 ? -12.461 -0.551 14.805 1 86.94 111 PRO A CA 1
ATOM 812 C C . PRO A 1 111 ? -13.375 -1.502 15.57 1 86.94 111 PRO A C 1
ATOM 814 O O . PRO A 1 111 ? -13.07 -1.861 16.719 1 86.94 111 PRO A O 1
ATOM 817 N N . ALA A 1 112 ? -14.602 -1.657 14.969 1 74.75 112 ALA A N 1
ATOM 818 C CA . ALA A 1 112 ? -15.625 -2.49 15.602 1 74.75 112 ALA A CA 1
ATOM 819 C C . ALA A 1 112 ? -15.07 -3.875 15.93 1 74.75 112 ALA A C 1
ATOM 821 O O . ALA A 1 112 ? -14.297 -4.441 15.156 1 74.75 112 ALA A O 1
ATOM 822 N N . GLN A 1 113 ? -14.625 -4.055 17.234 1 62.44 113 GLN A N 1
ATOM 823 C CA . GLN A 1 113 ? -14.273 -5.418 17.625 1 62.44 113 GLN A CA 1
ATOM 824 C C . GLN A 1 113 ? -15.43 -6.379 17.359 1 62.44 113 GLN A C 1
ATOM 826 O O . GLN A 1 113 ? -16.562 -6.113 17.734 1 62.44 113 GLN A O 1
ATOM 831 N N . VAL A 1 114 ? -15.664 -6.902 16.281 1 49.94 114 VAL A N 1
ATOM 832 C CA . VAL A 1 114 ? -16.656 -7.965 16.266 1 49.94 114 VAL A CA 1
ATOM 833 C C . VAL A 1 114 ? -16.438 -8.898 17.469 1 49.94 114 VAL A C 1
ATOM 835 O O . VAL A 1 114 ? -15.336 -9.398 17.672 1 49.94 114 VAL A O 1
ATOM 838 N N . GLY A 1 115 ? -17.344 -8.68 18.609 1 37.69 115 GLY A N 1
ATOM 839 C CA . GLY A 1 115 ? -17.422 -9.5 19.797 1 37.69 115 GLY A CA 1
ATOM 840 C C . GLY A 1 115 ? -17.062 -10.953 19.547 1 37.69 115 GLY A C 1
ATOM 841 O O . GLY A 1 115 ? -17.578 -11.57 18.609 1 37.69 115 GLY A O 1
ATOM 842 N N . ALA A 1 116 ? -15.953 -11.531 20.047 1 34.34 116 ALA A N 1
ATOM 843 C CA . ALA A 1 116 ? -15.914 -12.969 20.312 1 34.34 116 ALA A CA 1
ATOM 844 C C . ALA A 1 116 ? -17.109 -13.406 21.141 1 34.34 116 ALA A C 1
ATOM 846 O O . ALA A 1 116 ? -17.609 -12.648 21.984 1 34.34 116 ALA A O 1
ATOM 847 N N . MET B 1 1 ? 6.383 0.183 7.949 1 87.69 1 MET B N 1
ATOM 848 C CA . MET B 1 1 ? 5.293 -0.779 7.816 1 87.69 1 MET B CA 1
ATOM 849 C C . MET B 1 1 ? 5.727 -1.976 6.977 1 87.69 1 MET B C 1
ATOM 851 O O . MET B 1 1 ? 6.289 -1.808 5.891 1 87.69 1 MET B O 1
ATOM 855 N N . ARG B 1 2 ? 5.527 -3.189 7.559 1 90.12 2 ARG B N 1
ATOM 856 C CA . ARG B 1 2 ? 6 -4.379 6.859 1 90.12 2 ARG B CA 1
ATOM 857 C C . ARG B 1 2 ? 5.047 -4.77 5.734 1 90.12 2 ARG B C 1
ATOM 859 O O . ARG B 1 2 ? 5.461 -5.367 4.738 1 90.12 2 ARG B O 1
ATOM 866 N N . SER B 1 3 ? 3.762 -4.496 5.965 1 94.19 3 SER B N 1
ATOM 867 C CA . SER B 1 3 ? 2.75 -4.836 4.969 1 94.19 3 SER B CA 1
ATOM 868 C C . SER B 1 3 ? 1.701 -3.734 4.852 1 94.19 3 SER B C 1
ATOM 870 O O . SER B 1 3 ? 1.363 -3.082 5.844 1 94.19 3 SER B O 1
ATOM 872 N N . ILE B 1 4 ? 1.282 -3.52 3.652 1 96.75 4 ILE B N 1
ATOM 873 C CA . ILE B 1 4 ? 0.259 -2.52 3.365 1 96.75 4 ILE B CA 1
ATOM 874 C C . ILE B 1 4 ? -0.971 -3.199 2.766 1 96.75 4 ILE B C 1
ATOM 876 O O . ILE B 1 4 ? -0.907 -3.756 1.668 1 96.75 4 ILE B O 1
ATOM 880 N N . ARG B 1 5 ? -2.1 -3.164 3.516 1 97.62 5 ARG B N 1
ATOM 881 C CA . ARG B 1 5 ? -3.346 -3.627 2.916 1 97.62 5 ARG B CA 1
ATOM 882 C C . ARG B 1 5 ? -3.826 -2.664 1.837 1 97.62 5 ARG B C 1
ATOM 884 O O . ARG B 1 5 ? -3.912 -1.456 2.07 1 97.62 5 ARG B O 1
ATOM 891 N N . VAL B 1 6 ? -4.121 -3.23 0.671 1 97.94 6 VAL B N 1
ATOM 892 C CA . VAL B 1 6 ? -4.445 -2.404 -0.486 1 97.94 6 VAL B CA 1
ATOM 893 C C . VAL B 1 6 ? -5.957 -2.221 -0.584 1 97.94 6 VAL B C 1
ATOM 895 O O . VAL B 1 6 ? -6.715 -3.195 -0.539 1 97.94 6 VAL B O 1
ATOM 898 N N . GLU B 1 7 ? -6.41 -0.954 -0.62 1 97.19 7 GLU B N 1
ATOM 899 C CA . GLU B 1 7 ? -7.793 -0.638 -0.958 1 97.19 7 GLU B CA 1
ATOM 900 C C . GLU B 1 7 ? -8.016 -0.676 -2.469 1 97.19 7 GLU B C 1
ATOM 902 O O . GLU B 1 7 ? -7.605 0.24 -3.184 1 97.19 7 GLU B O 1
ATOM 907 N N . ALA B 1 8 ? -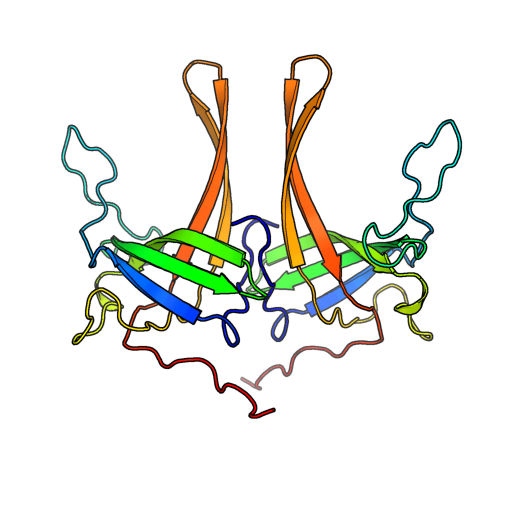8.711 -1.765 -2.939 1 96 8 ALA B N 1
ATOM 908 C CA . ALA B 1 8 ? -8.789 -1.982 -4.383 1 96 8 ALA B CA 1
ATOM 909 C C . ALA B 1 8 ? -10.234 -1.917 -4.871 1 96 8 ALA B C 1
ATOM 911 O O . ALA B 1 8 ? -10.523 -2.256 -6.02 1 96 8 ALA B O 1
ATOM 912 N N . SER B 1 9 ? -11.102 -1.438 -3.998 1 94.06 9 SER B N 1
ATOM 913 C CA . SER B 1 9 ? -12.523 -1.557 -4.324 1 94.06 9 SER B CA 1
ATOM 914 C C . SER B 1 9 ? -12.891 -0.68 -5.516 1 94.06 9 SER B C 1
ATOM 916 O O . SER B 1 9 ? -13.82 -0.997 -6.266 1 94.06 9 SER B O 1
ATOM 918 N N . ALA B 1 10 ? -12.227 0.427 -5.715 1 93.38 10 ALA B N 1
ATOM 919 C CA . ALA B 1 10 ? -12.555 1.344 -6.805 1 93.38 10 ALA B CA 1
ATOM 920 C C . ALA B 1 10 ? -11.641 1.119 -8.008 1 93.38 10 ALA B C 1
ATOM 922 O O . ALA B 1 10 ? -11.773 1.791 -9.031 1 93.38 10 ALA B O 1
ATOM 923 N N . ALA B 1 11 ? -10.773 0.187 -7.906 1 96.25 11 ALA B N 1
ATOM 924 C CA . ALA B 1 11 ? -9.812 -0.069 -8.977 1 96.25 11 ALA B CA 1
ATOM 925 C C . ALA B 1 11 ? -10.383 -1.04 -10.008 1 96.25 11 ALA B C 1
ATOM 927 O O . ALA B 1 11 ? -11.195 -1.906 -9.672 1 96.25 11 ALA B O 1
ATOM 928 N N . THR B 1 12 ? -9.992 -0.796 -11.258 1 97.06 12 THR B N 1
ATOM 929 C CA . THR B 1 12 ? -10.172 -1.805 -12.297 1 97.06 12 THR B CA 1
ATOM 930 C C . THR B 1 12 ? -8.945 -2.717 -12.375 1 97.06 12 THR B C 1
ATOM 932 O O . THR B 1 12 ? -7.828 -2.248 -12.594 1 97.06 12 THR B O 1
ATOM 935 N N . ILE B 1 13 ? -9.219 -3.977 -12.172 1 98.25 13 ILE B N 1
ATOM 936 C CA . ILE B 1 13 ? -8.141 -4.957 -12.211 1 98.25 13 ILE B CA 1
ATOM 937 C C . ILE B 1 13 ? -8.414 -5.992 -13.297 1 98.25 13 ILE B C 1
ATOM 939 O O . ILE B 1 13 ? -9.422 -6.699 -13.25 1 98.25 13 ILE B O 1
ATOM 943 N N . LEU B 1 14 ? -7.512 -6.062 -14.266 1 98.62 14 LEU B N 1
ATOM 944 C CA . LEU B 1 14 ? -7.703 -6.973 -15.391 1 98.62 14 LEU B CA 1
ATOM 945 C C . LEU B 1 14 ? -6.594 -8.023 -15.43 1 98.62 14 LEU B C 1
ATOM 947 O O . LEU B 1 14 ? -5.422 -7.703 -15.227 1 98.62 14 LEU B O 1
ATOM 951 N N . LEU B 1 15 ? -6.965 -9.219 -15.742 1 98.75 15 LEU B N 1
ATOM 952 C CA . LEU B 1 15 ? -6 -10.305 -15.812 1 98.75 15 LEU B CA 1
ATOM 953 C C . LEU B 1 15 ? -5.152 -10.203 -17.078 1 98.75 15 LEU B C 1
ATOM 955 O O . LEU B 1 15 ? -5.688 -10.125 -18.188 1 98.75 15 LEU B O 1
ATOM 959 N N . THR B 1 16 ? -3.83 -10.25 -16.922 1 98.75 16 THR B N 1
ATOM 960 C CA . THR B 1 16 ? -2.959 -10.133 -18.078 1 98.75 16 THR B CA 1
ATOM 961 C C . THR B 1 16 ? -2.074 -11.367 -18.219 1 98.75 16 THR B C 1
ATOM 963 O O . THR B 1 16 ? -1.473 -11.594 -19.266 1 98.75 16 THR B O 1
ATOM 966 N N . LYS B 1 17 ? -1.91 -12.125 -17.234 1 98.12 17 LYS B N 1
ATOM 967 C CA . LYS B 1 17 ? -1.241 -13.422 -17.25 1 98.12 17 LYS B CA 1
ATOM 968 C C . LYS B 1 17 ? -1.966 -14.414 -16.344 1 98.12 17 LYS B C 1
ATOM 970 O O . LYS B 1 17 ? -2.195 -14.141 -15.164 1 98.12 17 LYS B O 1
ATOM 975 N N . ALA B 1 18 ? -2.311 -15.531 -16.891 1 97.19 18 ALA B N 1
ATOM 976 C CA . ALA B 1 18 ? -3.021 -16.578 -16.156 1 97.19 18 ALA B CA 1
ATOM 977 C C . ALA B 1 18 ? -2.146 -17.156 -15.055 1 97.19 18 ALA B C 1
ATOM 979 O O . ALA B 1 18 ? -0.918 -17.062 -15.102 1 97.19 18 ALA B O 1
ATOM 980 N N . PRO B 1 19 ? -2.75 -17.734 -14.078 1 96.5 19 PRO B N 1
ATOM 981 C CA . PRO B 1 19 ? -1.983 -18.312 -12.969 1 96.5 19 PRO B CA 1
ATOM 982 C C . PRO B 1 19 ? -0.942 -19.328 -13.43 1 96.5 19 PRO B C 1
ATOM 984 O O . PRO B 1 19 ? -1.243 -20.188 -14.258 1 96.5 19 PRO B O 1
ATOM 987 N N . GLU B 1 20 ? 0.197 -19.188 -12.93 1 95.5 20 GLU B N 1
ATOM 988 C CA . GLU B 1 20 ? 1.301 -20.109 -13.148 1 95.5 20 GLU B CA 1
ATOM 989 C C . GLU B 1 20 ? 2.039 -20.422 -11.844 1 95.5 20 GLU B C 1
ATOM 991 O O . GLU B 1 20 ? 2.139 -19.547 -10.969 1 95.5 20 GLU B O 1
ATOM 996 N N . MET B 1 21 ? 2.463 -21.625 -11.758 1 93.69 21 MET B N 1
ATOM 997 C CA . MET B 1 21 ? 3.209 -21.984 -10.555 1 93.69 21 MET B CA 1
ATOM 998 C C . MET B 1 21 ? 4.391 -21.047 -10.352 1 93.69 21 MET B C 1
ATOM 1000 O O . MET B 1 21 ? 5.109 -20.734 -11.297 1 93.69 21 MET B O 1
ATOM 1004 N N . LYS B 1 22 ? 4.473 -20.562 -9.125 1 90.25 22 LYS B N 1
ATOM 1005 C CA . LYS B 1 22 ? 5.613 -19.703 -8.797 1 90.25 22 LYS B CA 1
ATOM 1006 C C . LYS B 1 22 ? 6.859 -20.547 -8.523 1 90.25 22 LYS B C 1
ATOM 1008 O O . LYS B 1 22 ? 6.84 -21.453 -7.68 1 90.25 22 LYS B O 1
ATOM 1013 N N . VAL B 1 23 ? 7.918 -20.266 -9.297 1 86.38 23 VAL B N 1
ATOM 1014 C CA . VAL B 1 23 ? 9.156 -21.031 -9.148 1 86.38 23 VAL B CA 1
ATOM 1015 C C . VAL B 1 23 ? 10.172 -20.219 -8.352 1 86.38 23 VAL B C 1
ATOM 1017 O O . VAL B 1 23 ? 10.453 -19.062 -8.695 1 86.38 23 VAL B O 1
ATOM 1020 N N . LYS B 1 24 ? 10.656 -20.656 -7.191 1 82.19 24 LYS B N 1
ATOM 1021 C CA . LYS B 1 24 ? 11.617 -20.016 -6.301 1 82.19 24 LYS B CA 1
ATOM 1022 C C . LYS B 1 24 ? 13.023 -20.016 -6.91 1 82.19 24 LYS B C 1
ATOM 1024 O O . LYS B 1 24 ? 13.719 -19 -6.879 1 82.19 24 LYS B O 1
ATOM 1029 N N . ASP B 1 25 ? 13.43 -21.203 -7.34 1 79.44 25 ASP B N 1
ATOM 1030 C CA . ASP B 1 25 ? 14.719 -21.422 -7.988 1 79.44 25 ASP B CA 1
ATOM 1031 C C . ASP B 1 25 ? 14.539 -22.016 -9.391 1 79.44 25 ASP B C 1
ATOM 1033 O O . ASP B 1 25 ? 14.109 -23.156 -9.539 1 79.44 25 ASP B O 1
ATOM 1037 N N . ARG B 1 26 ? 14.953 -21.328 -10.383 1 78.75 26 ARG B N 1
ATOM 1038 C CA . ARG B 1 26 ? 14.727 -21.75 -11.766 1 78.75 26 ARG B CA 1
ATOM 1039 C C . ARG B 1 26 ? 15.609 -22.953 -12.109 1 78.75 26 ARG B C 1
ATOM 1041 O O . ARG B 1 26 ? 15.234 -23.781 -12.953 1 78.75 26 ARG B O 1
ATOM 1048 N N . GLN B 1 27 ? 16.797 -23.016 -11.484 1 81.62 27 GLN B N 1
ATOM 1049 C CA . GLN B 1 27 ? 17.734 -24.094 -11.773 1 81.62 27 GLN B CA 1
ATOM 1050 C C . GLN B 1 27 ? 17.219 -25.422 -11.227 1 81.62 27 GLN B C 1
ATOM 1052 O O . GLN B 1 27 ? 17.328 -26.469 -11.883 1 81.62 27 GLN B O 1
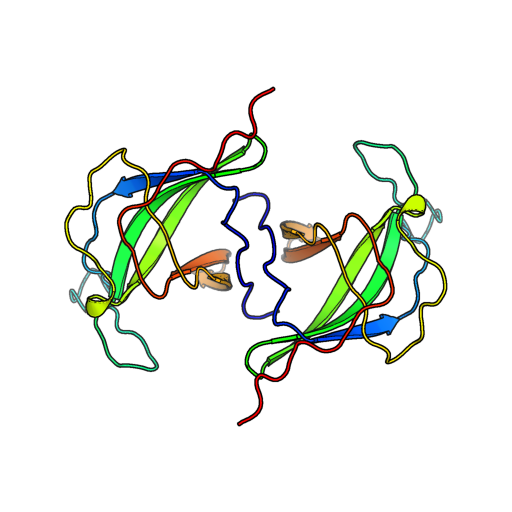ATOM 1057 N N . THR B 1 28 ? 16.672 -25.469 -10.047 1 82.38 28 THR B N 1
ATOM 1058 C CA . THR B 1 28 ? 16.219 -26.688 -9.398 1 82.38 28 THR B CA 1
ATOM 1059 C C . THR B 1 28 ? 14.727 -26.922 -9.656 1 82.38 28 THR B C 1
ATOM 1061 O O . THR B 1 28 ? 14.227 -28.031 -9.469 1 82.38 28 THR B O 1
ATOM 1064 N N . GLY B 1 29 ? 14.023 -25.922 -10.078 1 78.81 29 GLY B N 1
ATOM 1065 C CA . GLY B 1 29 ? 12.586 -26 -10.297 1 78.81 29 GLY B CA 1
ATOM 1066 C C . GLY B 1 29 ? 11.789 -26.016 -9.008 1 78.81 29 GLY B C 1
ATOM 1067 O O . GLY B 1 29 ? 10.641 -26.469 -8.977 1 78.81 29 GLY B O 1
ATOM 1068 N N . GLU B 1 30 ? 12.352 -25.562 -7.906 1 87.5 30 GLU B N 1
ATOM 1069 C CA . GLU B 1 30 ? 11.648 -25.594 -6.625 1 87.5 30 GLU B CA 1
ATOM 1070 C C . GLU B 1 30 ? 10.484 -24.609 -6.617 1 87.5 30 GLU B C 1
ATOM 1072 O O . GLU B 1 30 ? 10.648 -23.438 -6.973 1 87.5 30 GLU B O 1
ATOM 1077 N N . ILE B 1 31 ? 9.32 -25.172 -6.254 1 88.44 31 ILE B N 1
ATOM 1078 C CA . ILE B 1 31 ? 8.086 -24.406 -6.211 1 88.44 31 ILE B CA 1
ATOM 1079 C C . ILE B 1 31 ? 8.039 -23.562 -4.93 1 88.44 31 ILE B C 1
ATOM 1081 O O . ILE B 1 31 ? 8.391 -24.062 -3.852 1 88.44 31 ILE B O 1
ATOM 1085 N N . ALA B 1 32 ? 7.645 -22.312 -5.121 1 93.75 32 ALA B N 1
ATOM 1086 C CA . ALA B 1 32 ? 7.488 -21.438 -3.955 1 93.75 32 ALA B CA 1
ATOM 1087 C C . ALA B 1 32 ? 6.27 -21.844 -3.131 1 93.75 32 ALA B C 1
ATOM 1089 O O . ALA B 1 32 ? 5.211 -22.156 -3.686 1 93.75 32 ALA B O 1
ATOM 1090 N N . LYS B 1 33 ? 6.484 -21.875 -1.803 1 93.06 33 LYS B N 1
ATOM 1091 C CA . LYS B 1 33 ? 5.395 -22.234 -0.896 1 93.06 33 LYS B CA 1
ATOM 1092 C C . LYS B 1 33 ? 5.125 -21.109 0.106 1 93.06 33 LYS B C 1
ATOM 1094 O O . LYS B 1 33 ? 6.035 -20.375 0.48 1 93.06 33 LYS B O 1
ATOM 1099 N N . ASP B 1 34 ? 3.832 -21.016 0.386 1 91.06 34 ASP B N 1
ATOM 1100 C CA . ASP B 1 34 ? 3.461 -20.109 1.475 1 91.06 34 ASP B CA 1
ATOM 1101 C C . ASP B 1 34 ? 4.094 -20.562 2.793 1 91.06 34 ASP B C 1
ATOM 1103 O O . ASP B 1 34 ? 3.965 -21.719 3.189 1 91.06 34 ASP B O 1
ATOM 1107 N N . ALA B 1 35 ? 4.719 -19.641 3.453 1 85.38 35 ALA B N 1
ATOM 1108 C CA . ALA B 1 35 ? 5.5 -20 4.637 1 85.38 35 ALA B CA 1
ATOM 1109 C C . ALA B 1 35 ? 4.59 -20.406 5.793 1 85.38 35 ALA B C 1
ATOM 1111 O O . ALA B 1 35 ? 4.969 -21.234 6.629 1 85.38 35 ALA B O 1
ATOM 1112 N N . LEU B 1 36 ? 3.422 -19.906 5.848 1 82.06 36 LEU B N 1
ATOM 1113 C CA . LEU B 1 36 ? 2.523 -20.156 6.973 1 82.06 36 LEU B CA 1
ATOM 1114 C C . LEU B 1 36 ? 1.707 -21.422 6.738 1 82.06 36 LEU B C 1
ATOM 1116 O O . LEU B 1 36 ? 1.568 -22.25 7.645 1 82.06 36 LEU B O 1
ATOM 1120 N N . THR B 1 37 ? 1.229 -21.578 5.508 1 87.94 37 THR B N 1
ATOM 1121 C CA . THR B 1 37 ? 0.274 -22.656 5.25 1 87.94 37 THR B CA 1
ATOM 1122 C C . THR B 1 37 ? 0.96 -23.844 4.578 1 87.94 37 THR B C 1
ATOM 1124 O O . THR B 1 37 ? 0.416 -24.953 4.551 1 87.94 37 THR B O 1
ATOM 1127 N N . GLY B 1 38 ? 2.096 -23.672 3.932 1 90.56 38 GLY B N 1
ATOM 1128 C CA . GLY B 1 38 ? 2.795 -24.703 3.189 1 90.56 38 GLY B CA 1
ATOM 1129 C C . GLY B 1 38 ? 2.211 -24.953 1.81 1 90.56 38 GLY B C 1
ATOM 1130 O O . GLY B 1 38 ? 2.666 -25.828 1.084 1 90.56 38 GLY B O 1
ATOM 1131 N N . GLU B 1 39 ? 1.282 -24.234 1.441 1 93.69 39 GLU B N 1
ATOM 1132 C CA . GLU B 1 39 ? 0.641 -24.406 0.141 1 93.69 39 GLU B CA 1
ATOM 1133 C C . GLU B 1 39 ? 1.498 -23.812 -0.976 1 93.69 39 GLU B C 1
ATOM 1135 O O . GLU B 1 39 ? 2.219 -22.844 -0.763 1 93.69 39 GLU B O 1
ATOM 1140 N N . ALA B 1 40 ? 1.331 -24.469 -2.139 1 94.81 40 ALA B N 1
ATOM 1141 C CA . ALA B 1 40 ? 2.018 -23.938 -3.314 1 94.81 40 ALA B CA 1
ATOM 1142 C C . ALA B 1 40 ? 1.495 -22.562 -3.676 1 94.81 40 ALA B C 1
ATOM 1144 O O . ALA B 1 40 ? 0.293 -22.297 -3.59 1 94.81 40 ALA B O 1
ATOM 1145 N N . LEU B 1 41 ? 2.424 -21.734 -4.113 1 96.94 41 LEU B N 1
ATOM 1146 C CA . LEU B 1 41 ? 2.059 -20.391 -4.547 1 96.94 41 LEU B CA 1
ATOM 1147 C C . LEU B 1 41 ? 2.021 -20.297 -6.07 1 96.94 41 LEU B C 1
ATOM 1149 O O . LEU B 1 41 ? 2.818 -20.938 -6.754 1 96.94 41 LEU B O 1
ATOM 1153 N N . MET B 1 42 ? 1.068 -19.562 -6.539 1 97.19 42 MET B N 1
ATOM 1154 C CA . MET B 1 42 ? 0.951 -19.234 -7.957 1 97.19 42 MET B CA 1
ATOM 1155 C C . MET B 1 42 ? 1.197 -17.734 -8.18 1 97.19 42 MET B C 1
ATOM 1157 O O . MET B 1 42 ? 1.147 -16.953 -7.234 1 97.19 42 MET B O 1
ATOM 1161 N N . ARG B 1 43 ? 1.512 -17.453 -9.445 1 97.75 43 ARG B N 1
ATOM 1162 C CA . ARG B 1 43 ? 1.66 -16.062 -9.836 1 97.75 43 ARG B CA 1
ATOM 1163 C C . ARG B 1 43 ? 0.684 -15.695 -10.945 1 97.75 43 ARG B C 1
ATOM 1165 O O . ARG B 1 43 ? 0.51 -16.453 -11.898 1 97.75 43 ARG B O 1
ATOM 1172 N N . ILE B 1 44 ? 0.097 -14.594 -10.758 1 98.38 44 ILE B N 1
ATOM 1173 C CA . ILE B 1 44 ? -0.704 -14.031 -11.836 1 98.38 44 ILE B CA 1
ATOM 1174 C C . ILE B 1 44 ? -0.181 -12.641 -12.203 1 98.38 44 ILE B C 1
ATOM 1176 O O . ILE B 1 44 ? 0.468 -11.984 -11.383 1 98.38 44 ILE B O 1
ATOM 1180 N N . GLY B 1 45 ? -0.421 -12.266 -13.469 1 98.62 45 GLY B N 1
ATOM 1181 C CA . GLY B 1 45 ? -0.204 -10.898 -13.906 1 98.62 45 GLY B CA 1
ATOM 1182 C C . GLY B 1 45 ? -1.491 -10.109 -14.062 1 98.62 45 GLY B C 1
ATOM 1183 O O . GLY B 1 45 ? -2.482 -10.633 -14.578 1 98.62 45 GLY B O 1
ATOM 1184 N N . VAL B 1 46 ? -1.505 -8.859 -13.594 1 98.69 46 VAL B N 1
ATOM 1185 C CA . VAL B 1 46 ? -2.686 -8.023 -13.766 1 98.69 46 VAL B CA 1
ATOM 1186 C C . VAL B 1 46 ? -2.26 -6.602 -14.125 1 98.69 46 VAL B C 1
ATOM 1188 O O . VAL B 1 46 ? -1.125 -6.199 -13.859 1 98.69 46 VAL B O 1
ATOM 1191 N N . VAL B 1 47 ? -3.162 -5.945 -14.812 1 98.44 47 VAL B N 1
ATOM 1192 C CA . VAL B 1 47 ? -3.08 -4.488 -14.852 1 98.44 47 VAL B CA 1
ATOM 1193 C C . VAL B 1 47 ? -4.02 -3.887 -13.812 1 98.44 47 VAL B C 1
ATOM 1195 O O . VAL B 1 47 ? -5.188 -4.273 -13.727 1 98.44 47 VAL B O 1
ATOM 1198 N N . TYR B 1 48 ? -3.508 -3.104 -12.969 1 98 48 TYR B N 1
ATOM 1199 C CA . TYR B 1 48 ? -4.203 -2.367 -11.922 1 98 48 TYR B CA 1
ATOM 1200 C C . TYR B 1 48 ? -4.402 -0.909 -12.32 1 98 48 TYR B C 1
ATOM 1202 O O . TYR B 1 48 ? -3.432 -0.168 -12.492 1 98 48 TYR B O 1
ATOM 1210 N N . ILE B 1 49 ? -5.645 -0.502 -12.508 1 96.06 49 ILE B N 1
ATOM 1211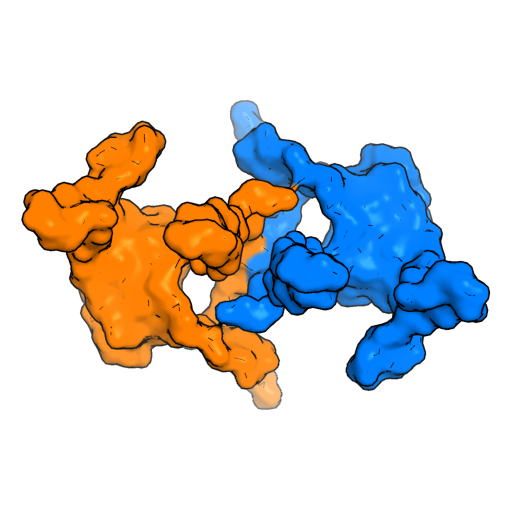 C CA . ILE B 1 49 ? -5.984 0.844 -12.953 1 96.06 49 ILE B CA 1
ATOM 1212 C C . ILE B 1 49 ? -6.738 1.579 -11.852 1 96.06 49 ILE B C 1
ATOM 1214 O O . ILE B 1 49 ? -7.828 1.163 -11.453 1 96.06 49 ILE B O 1
ATOM 1218 N N . ASP B 1 50 ? -6.133 2.662 -11.398 1 92.81 50 ASP B N 1
ATOM 1219 C CA . ASP B 1 50 ? -6.754 3.451 -10.344 1 92.81 50 ASP B CA 1
ATOM 1220 C C . ASP B 1 50 ? -6.473 4.941 -10.523 1 92.81 50 ASP B C 1
ATOM 1222 O O . ASP B 1 50 ? -5.32 5.34 -10.695 1 92.81 50 ASP B O 1
ATOM 1226 N N . ALA B 1 51 ? -7.516 5.777 -10.398 1 87.62 51 ALA B N 1
ATOM 1227 C CA . ALA B 1 51 ? -7.422 7.23 -10.469 1 87.62 51 ALA B CA 1
ATOM 1228 C C . ALA B 1 51 ? -6.637 7.672 -11.695 1 87.62 51 ALA B C 1
ATOM 1230 O O . ALA B 1 51 ? -5.742 8.516 -11.602 1 87.62 51 ALA B O 1
ATOM 1231 N N . GLY B 1 52 ? -6.785 6.957 -12.781 1 85.94 52 GLY B N 1
ATOM 1232 C CA . GLY B 1 52 ? -6.207 7.332 -14.062 1 85.94 52 GLY B CA 1
ATOM 1233 C C . GLY B 1 52 ? -4.812 6.773 -14.273 1 85.94 52 GLY B C 1
ATOM 1234 O O . GLY B 1 52 ? -4.219 6.953 -15.344 1 85.94 52 GLY B O 1
ATOM 1235 N N . GLU B 1 53 ? -4.23 6.121 -13.305 1 91.56 53 GLU B N 1
ATOM 1236 C CA . GLU B 1 53 ? -2.928 5.473 -13.43 1 91.56 53 GLU B CA 1
ATOM 1237 C C . GLU B 1 53 ? -3.078 3.969 -13.641 1 91.56 53 GLU B C 1
ATOM 1239 O O . GLU B 1 53 ? -3.977 3.344 -13.07 1 91.56 53 GLU B O 1
ATOM 1244 N N . SER B 1 54 ? -2.213 3.438 -14.547 1 96.5 54 SER B N 1
ATOM 1245 C CA . SER B 1 54 ? -2.182 1.999 -14.789 1 96.5 54 SER B CA 1
ATOM 1246 C C . SER B 1 54 ? -0.828 1.404 -14.414 1 96.5 54 SER B C 1
ATOM 1248 O O . SER B 1 54 ? 0.214 2.018 -14.656 1 96.5 54 SER B O 1
ATOM 1250 N N . SER B 1 55 ? -0.832 0.304 -13.742 1 97.38 55 SER B N 1
ATOM 1251 C CA . SER B 1 55 ? 0.39 -0.399 -13.359 1 97.38 55 SER B CA 1
ATOM 1252 C C . SER B 1 55 ? 0.264 -1.898 -13.609 1 97.38 55 SER B C 1
ATOM 1254 O O . SER B 1 55 ? -0.733 -2.514 -13.227 1 97.38 55 SER B O 1
ATOM 1256 N N . LEU B 1 56 ? 1.255 -2.449 -14.312 1 98 56 LEU B N 1
ATOM 1257 C CA . LEU B 1 56 ? 1.354 -3.902 -14.391 1 98 56 LEU B CA 1
ATOM 1258 C C . LEU B 1 56 ? 2.01 -4.477 -13.141 1 98 56 LEU B C 1
ATOM 1260 O O . LEU B 1 56 ? 3.121 -4.082 -12.781 1 98 56 LEU B O 1
ATOM 1264 N N . ILE B 1 57 ? 1.248 -5.398 -12.492 1 97.81 57 ILE B N 1
ATOM 1265 C CA . ILE B 1 57 ? 1.858 -6.016 -11.32 1 97.81 57 ILE B CA 1
ATOM 1266 C C . ILE B 1 57 ? 1.653 -7.531 -11.367 1 97.81 57 ILE B C 1
ATOM 1268 O O . ILE B 1 57 ? 0.75 -8.016 -12.055 1 97.81 57 ILE B O 1
ATOM 1272 N N . GLN B 1 58 ? 2.615 -8.258 -10.672 1 98.31 58 GLN B N 1
ATOM 1273 C CA . GLN B 1 58 ? 2.479 -9.688 -10.406 1 98.31 58 GLN B CA 1
ATOM 1274 C C . GLN B 1 58 ? 2.008 -9.938 -8.977 1 98.31 58 GLN B C 1
ATOM 1276 O O . GLN B 1 58 ? 2.48 -9.289 -8.039 1 98.31 58 GLN B O 1
ATOM 1281 N N . VAL B 1 59 ? 1.103 -10.844 -8.859 1 98.31 59 VAL B N 1
ATOM 1282 C CA . VAL B 1 59 ? 0.52 -11.117 -7.547 1 98.31 59 VAL B CA 1
ATOM 1283 C C . VAL B 1 59 ? 0.671 -12.602 -7.215 1 98.31 59 VAL B C 1
ATOM 1285 O O . VAL B 1 59 ? 0.335 -13.461 -8.031 1 98.31 59 VAL B O 1
ATOM 1288 N N . ALA B 1 60 ? 1.231 -12.914 -6.027 1 97.88 60 ALA B N 1
ATOM 1289 C CA . ALA B 1 60 ? 1.271 -14.289 -5.523 1 97.88 60 ALA B CA 1
ATOM 1290 C C . ALA B 1 60 ? -0.056 -14.672 -4.875 1 97.88 60 ALA B C 1
ATOM 1292 O O . ALA B 1 60 ? -0.625 -13.898 -4.102 1 97.88 60 ALA B O 1
ATOM 1293 N N . VAL B 1 61 ? -0.55 -15.844 -5.246 1 97.75 61 VAL B N 1
ATOM 1294 C CA . VAL B 1 61 ? -1.787 -16.375 -4.691 1 97.75 61 VAL B CA 1
ATOM 1295 C C . VAL B 1 61 ? -1.604 -17.859 -4.359 1 97.75 61 VAL B C 1
ATOM 1297 O O . VAL B 1 61 ? -0.957 -18.594 -5.109 1 97.75 61 VAL B O 1
ATOM 1300 N N . PRO B 1 62 ? -2.09 -18.281 -3.191 1 97.19 62 PRO B N 1
ATOM 1301 C CA . PRO B 1 62 ? -2.061 -19.719 -2.953 1 97.19 62 PRO B CA 1
ATOM 1302 C C . PRO B 1 62 ? -2.867 -20.5 -3.984 1 97.19 62 PRO B C 1
ATOM 1304 O O . PRO B 1 62 ? -3.885 -20.016 -4.48 1 97.19 62 PRO B O 1
ATOM 1307 N N . GLU B 1 63 ? -2.381 -21.672 -4.289 1 95.5 63 GLU B N 1
ATOM 1308 C CA . GLU B 1 63 ? -3.021 -22.516 -5.297 1 95.5 63 GLU B CA 1
ATOM 1309 C C . GLU B 1 63 ? -4.5 -22.719 -4.98 1 95.5 63 GLU B C 1
ATOM 1311 O O . GLU B 1 63 ? -5.344 -22.672 -5.879 1 95.5 63 GLU B O 1
ATOM 1316 N N . SER B 1 64 ? -4.875 -22.875 -3.748 1 96 64 SER B N 1
ATOM 1317 C CA . SER B 1 64 ? -6.246 -23.156 -3.33 1 96 64 SER B CA 1
ATOM 1318 C C . SER B 1 64 ? -7.137 -21.938 -3.502 1 96 64 SER B C 1
ATOM 1320 O O . SER B 1 64 ? -8.367 -22.047 -3.475 1 96 64 SER B O 1
ATOM 1322 N N . GLY B 1 65 ? -6.555 -20.797 -3.688 1 97.19 65 GLY B N 1
ATOM 1323 C CA . GLY B 1 65 ? -7.309 -19.562 -3.805 1 97.19 65 GLY B CA 1
ATOM 1324 C C . GLY B 1 65 ? -7.617 -19.188 -5.242 1 97.19 65 GLY B C 1
ATOM 1325 O O . GLY B 1 65 ? -8.242 -18.141 -5.5 1 97.19 65 GLY B O 1
ATOM 1326 N N . VAL B 1 66 ? -7.238 -20 -6.156 1 97.31 66 VAL B N 1
ATOM 1327 C CA . VAL B 1 66 ? -7.465 -19.703 -7.566 1 97.31 66 VAL B CA 1
ATOM 1328 C C . VAL B 1 66 ? -8.82 -20.266 -7.996 1 97.31 66 VAL B C 1
ATOM 1330 O O . VAL B 1 66 ? -9.039 -21.484 -7.98 1 97.31 66 VAL B O 1
ATOM 1333 N N . SER B 1 67 ? -9.664 -19.391 -8.398 1 96.75 67 SER B N 1
ATOM 1334 C CA . SER B 1 67 ? -10.992 -19.812 -8.836 1 96.75 67 SER B CA 1
ATOM 1335 C C . SER B 1 67 ? -10.992 -20.188 -10.312 1 96.75 67 SER B C 1
ATOM 1337 O O . SER B 1 67 ? -10.078 -19.812 -11.055 1 96.75 67 SER B O 1
ATOM 1339 N N . GLU B 1 68 ? -12.023 -20.906 -10.656 1 92.44 68 GLU B N 1
ATOM 1340 C CA . GLU B 1 68 ? -12.242 -21.219 -12.062 1 92.44 68 GLU B CA 1
ATOM 1341 C C . GLU B 1 68 ? -12.859 -20.031 -12.805 1 92.44 68 GLU B C 1
ATOM 1343 O O . GLU B 1 68 ? -13.352 -19.094 -12.172 1 92.44 68 GLU B O 1
ATOM 1348 N N . GLY B 1 69 ? -12.672 -20.031 -14.078 1 91.94 69 GLY B N 1
ATOM 1349 C CA . GLY B 1 69 ? -13.391 -19.062 -14.891 1 91.94 69 GLY B CA 1
ATOM 1350 C C . GLY B 1 69 ? -12.609 -17.766 -15.102 1 91.94 69 GLY B C 1
ATOM 1351 O O . GLY B 1 69 ? -13.195 -16.734 -15.422 1 91.94 69 GLY B O 1
ATOM 1352 N N . LEU B 1 70 ? -11.359 -17.812 -14.867 1 97.19 70 LEU B N 1
ATOM 1353 C CA . LEU B 1 70 ? -10.531 -16.656 -15.164 1 97.19 70 LEU B CA 1
ATOM 1354 C C . LEU B 1 70 ? -10.242 -16.562 -16.656 1 97.19 70 LEU B C 1
ATOM 1356 O O . LEU B 1 70 ? -9.984 -17.578 -17.312 1 97.19 70 LEU B O 1
ATOM 1360 N N . THR B 1 71 ? -10.43 -15.359 -17.188 1 97.38 71 THR B N 1
ATOM 1361 C CA . THR B 1 71 ? -10.18 -15.094 -18.594 1 97.38 71 THR B CA 1
ATOM 1362 C C . THR B 1 71 ? -9.211 -13.938 -18.766 1 97.38 71 THR B C 1
ATOM 1364 O O . THR B 1 71 ? -9.359 -12.891 -18.125 1 97.38 71 THR B O 1
ATOM 1367 N N . LEU B 1 72 ? -8.258 -14.164 -19.688 1 97.81 72 LEU B N 1
ATOM 1368 C CA . LEU B 1 72 ? -7.32 -13.086 -19.969 1 97.81 72 LEU B CA 1
ATOM 1369 C C . LEU B 1 72 ? -8.055 -11.844 -20.469 1 97.81 72 LEU B C 1
ATOM 1371 O O . LEU B 1 72 ? -8.953 -11.945 -21.312 1 97.81 72 LEU B O 1
ATOM 1375 N N . GLY B 1 73 ? -7.68 -10.695 -19.906 1 98.19 73 GLY B N 1
ATOM 1376 C CA . GLY B 1 73 ? -8.297 -9.445 -20.312 1 98.19 73 GLY B CA 1
ATOM 1377 C C . GLY B 1 73 ? -9.57 -9.133 -19.547 1 98.19 73 GLY B C 1
ATOM 1378 O O . GLY B 1 73 ? -10.078 -8.008 -19.609 1 98.19 73 GLY B O 1
ATOM 1379 N N . ALA B 1 74 ? -10.102 -10.016 -18.812 1 98.19 74 ALA B N 1
ATOM 1380 C CA . ALA B 1 74 ? -11.328 -9.828 -18.031 1 98.19 74 ALA B CA 1
ATOM 1381 C C . ALA B 1 74 ? -11.016 -9.305 -16.625 1 98.19 74 ALA B C 1
ATOM 1383 O O . ALA B 1 74 ? -9.898 -9.484 -16.125 1 98.19 74 ALA B O 1
ATOM 1384 N N . PRO B 1 75 ? -12.008 -8.641 -16.031 1 97.94 75 PRO B N 1
ATOM 1385 C CA . PRO B 1 75 ? -11.805 -8.18 -14.656 1 97.94 75 PRO B CA 1
ATOM 1386 C C . PRO B 1 75 ? -11.648 -9.336 -13.664 1 97.94 75 PRO B C 1
ATOM 1388 O O . PRO B 1 75 ? -12.305 -10.367 -13.805 1 97.94 75 PRO B O 1
ATOM 1391 N N . VAL B 1 76 ? -10.789 -9.141 -12.664 1 98.56 76 VAL B N 1
ATOM 1392 C CA . VAL B 1 76 ? -10.641 -10.094 -11.57 1 98.56 76 VAL B CA 1
ATOM 1393 C C . VAL B 1 76 ? -10.719 -9.359 -10.227 1 98.56 76 VAL B C 1
ATOM 1395 O O . VAL B 1 76 ? -10.531 -8.141 -10.172 1 98.56 76 VAL B O 1
ATOM 1398 N N . SER B 1 77 ? -11.062 -10.102 -9.211 1 98.25 77 SER B N 1
ATOM 1399 C CA . SER B 1 77 ? -11 -9.633 -7.824 1 98.25 77 SER B CA 1
ATOM 1400 C C . SER B 1 77 ? -9.836 -10.273 -7.078 1 98.25 77 SER B C 1
ATOM 1402 O O . SER B 1 77 ? -9.5 -11.438 -7.316 1 98.25 77 SER B O 1
ATOM 1404 N N . LEU B 1 78 ? -9.203 -9.516 -6.141 1 98.31 78 LEU B N 1
ATOM 1405 C CA . LEU B 1 78 ? -8.078 -9.977 -5.336 1 98.31 78 LEU B CA 1
ATOM 1406 C C . LEU B 1 78 ? -8.32 -9.719 -3.855 1 98.31 78 LEU B C 1
ATOM 1408 O O . LEU B 1 78 ? -7.656 -8.875 -3.248 1 98.31 78 LEU B O 1
ATOM 1412 N N . PRO B 1 79 ? -9.195 -10.5 -3.262 1 97.75 79 PRO B N 1
ATOM 1413 C CA . PRO B 1 79 ? -9.383 -10.32 -1.819 1 97.75 79 PRO B CA 1
ATOM 1414 C C . PRO B 1 79 ? -8.086 -10.492 -1.032 1 97.75 79 PRO B C 1
ATOM 1416 O O . PRO B 1 79 ? -7.266 -11.344 -1.366 1 97.75 79 PRO B O 1
ATOM 1419 N N . GLY B 1 80 ? -7.949 -9.602 -0.028 1 96.25 80 GLY B N 1
ATOM 1420 C CA . GLY B 1 80 ? -6.789 -9.719 0.844 1 96.25 80 GLY B CA 1
ATOM 1421 C C . GLY B 1 80 ? -5.508 -9.219 0.202 1 96.25 80 GLY B C 1
ATOM 1422 O O . GLY B 1 80 ? -4.414 -9.547 0.66 1 96.25 80 GLY B O 1
ATOM 1423 N N . LEU B 1 81 ? -5.598 -8.414 -0.86 1 97.94 81 LEU B N 1
ATOM 1424 C CA . LEU B 1 81 ? -4.418 -7.891 -1.538 1 97.94 81 LEU B CA 1
ATOM 1425 C C . LEU B 1 81 ? -3.566 -7.059 -0.583 1 97.94 81 LEU B C 1
ATOM 1427 O O . LEU B 1 81 ? -4.074 -6.141 0.065 1 97.94 81 LEU B O 1
ATOM 1431 N N . VAL B 1 82 ? -2.256 -7.441 -0.54 1 97.31 82 VAL B N 1
ATOM 1432 C CA . VAL B 1 8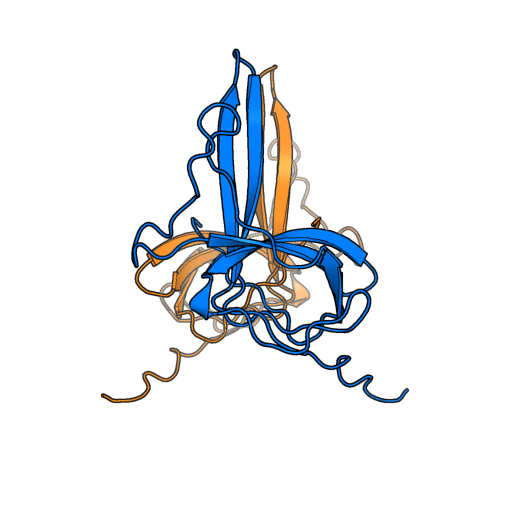2 ? -1.294 -6.738 0.299 1 97.31 82 VAL B CA 1
ATOM 1433 C C . VAL B 1 82 ? -0.049 -6.395 -0.517 1 97.31 82 VAL B C 1
ATOM 1435 O O . VAL B 1 82 ? 0.299 -7.109 -1.459 1 97.31 82 VAL B O 1
ATOM 1438 N N . ALA B 1 83 ? 0.508 -5.273 -0.215 1 97.81 83 ALA B N 1
ATOM 1439 C CA . ALA B 1 83 ? 1.799 -4.859 -0.758 1 97.81 83 ALA B CA 1
ATOM 1440 C C . ALA B 1 83 ? 2.885 -4.902 0.313 1 97.81 83 ALA B C 1
ATOM 1442 O O . ALA B 1 83 ? 2.689 -4.402 1.423 1 97.81 83 ALA B O 1
ATOM 1443 N N . ARG B 1 84 ? 4.039 -5.477 -0.01 1 96.25 84 ARG B N 1
ATOM 1444 C CA . ARG B 1 84 ? 5.148 -5.598 0.931 1 96.25 84 ARG B CA 1
ATOM 1445 C C . ARG B 1 84 ? 6.441 -5.059 0.326 1 96.25 84 ARG B C 1
ATOM 1447 O O . ARG B 1 84 ? 6.988 -5.652 -0.606 1 96.25 84 ARG B O 1
ATOM 1454 N N . PRO B 1 85 ? 6.863 -3.945 0.883 1 94.5 85 PRO B N 1
ATOM 1455 C CA . PRO B 1 85 ? 8.172 -3.482 0.424 1 94.5 85 PRO B CA 1
ATOM 1456 C C . PRO B 1 85 ? 9.305 -4.438 0.806 1 94.5 85 PRO B C 1
ATOM 1458 O O . PRO B 1 85 ? 9.289 -5.012 1.898 1 94.5 85 PRO B O 1
ATOM 1461 N N . TRP B 1 86 ? 10.242 -4.66 -0.023 1 93.12 86 TRP B N 1
ATOM 1462 C CA . TRP B 1 86 ? 11.375 -5.535 0.255 1 93.12 86 TRP B CA 1
ATOM 1463 C C . TRP B 1 86 ? 12.672 -4.926 -0.261 1 93.12 86 TRP B C 1
ATOM 1465 O O . TRP B 1 86 ? 12.656 -4.023 -1.104 1 93.12 86 TRP B O 1
ATOM 1475 N N . GLU B 1 87 ? 13.766 -5.219 0.302 1 92.81 87 GLU B N 1
ATOM 1476 C CA . GLU B 1 87 ? 15.102 -4.809 -0.131 1 92.81 87 GLU B CA 1
ATOM 1477 C C . GLU B 1 87 ? 16.078 -5.98 -0.107 1 92.81 87 GLU B C 1
ATOM 1479 O O . GLU B 1 87 ? 15.922 -6.906 0.693 1 92.81 87 GLU B O 1
ATOM 1484 N N . SER B 1 88 ? 16.938 -6.02 -1.035 1 90.81 88 SER B N 1
ATOM 1485 C CA . SER B 1 88 ? 17.984 -7.043 -1.104 1 90.81 88 SER B CA 1
ATOM 1486 C C . SER B 1 88 ? 19.266 -6.484 -1.711 1 90.81 88 SER B C 1
ATOM 1488 O O . SER B 1 88 ? 19.266 -5.395 -2.289 1 90.81 88 SER B O 1
ATOM 1490 N N . VAL B 1 89 ? 20.344 -7.141 -1.361 1 89.44 89 VAL B N 1
ATOM 1491 C CA . VAL B 1 89 ? 21.609 -6.797 -1.993 1 89.44 89 VAL B CA 1
ATOM 1492 C C . VAL B 1 89 ? 22.016 -7.91 -2.955 1 89.44 89 VAL B C 1
ATOM 1494 O O . VAL B 1 89 ? 22.062 -9.086 -2.578 1 89.44 89 VAL B O 1
ATOM 1497 N N . PHE B 1 90 ? 22.203 -7.602 -4.164 1 86.88 90 PHE B N 1
ATOM 1498 C CA . PHE B 1 90 ? 22.688 -8.531 -5.18 1 86.88 90 PHE B CA 1
ATOM 1499 C C . PHE B 1 90 ? 23.953 -8.016 -5.832 1 86.88 90 PHE B C 1
ATOM 1501 O O . PHE B 1 90 ? 23.953 -6.953 -6.457 1 86.88 90 PHE B O 1
ATOM 1508 N N . ASN B 1 91 ? 24.953 -8.812 -5.688 1 89.12 91 ASN B N 1
ATOM 1509 C CA . ASN B 1 91 ? 26.266 -8.477 -6.246 1 89.12 91 ASN B CA 1
ATOM 1510 C C . ASN B 1 91 ? 26.688 -7.066 -5.855 1 89.12 91 ASN B C 1
ATOM 1512 O O . ASN B 1 91 ? 27.078 -6.273 -6.711 1 89.12 91 ASN B O 1
ATOM 1516 N N . GLY B 1 92 ? 26.453 -6.66 -4.707 1 85.88 92 GLY B N 1
ATOM 1517 C CA . GLY B 1 92 ? 26.906 -5.383 -4.18 1 85.88 92 GLY B CA 1
ATOM 1518 C C . GLY B 1 92 ? 25.938 -4.246 -4.465 1 85.88 92 GLY B C 1
ATOM 1519 O O . GLY B 1 92 ? 26.141 -3.125 -3.996 1 85.88 92 GLY B O 1
ATOM 1520 N N . GLN B 1 93 ? 25.062 -4.523 -5.285 1 86.56 93 GLN B N 1
ATOM 1521 C CA . GLN 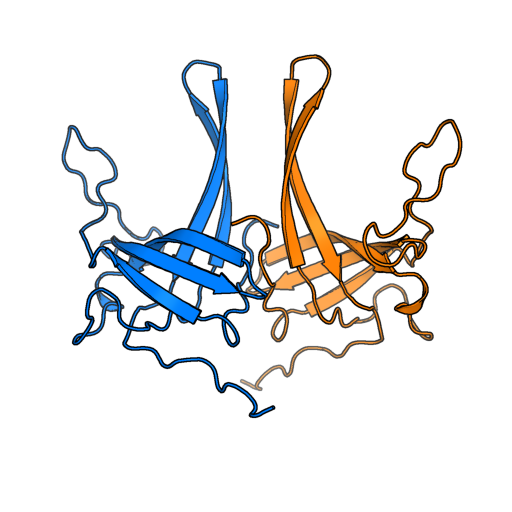B 1 93 ? 24.078 -3.498 -5.641 1 86.56 93 GLN B CA 1
ATOM 1522 C C . GLN B 1 93 ? 22.781 -3.688 -4.859 1 86.56 93 GLN B C 1
ATOM 1524 O O . GLN B 1 93 ? 22.234 -4.789 -4.816 1 86.56 93 GLN B O 1
ATOM 1529 N N . GLN B 1 94 ? 22.359 -2.617 -4.195 1 88.69 94 GLN B N 1
ATOM 1530 C CA . GLN B 1 94 ? 21.094 -2.654 -3.463 1 88.69 94 GLN B CA 1
ATOM 1531 C C . GLN B 1 94 ? 19.906 -2.664 -4.418 1 88.69 94 GLN B C 1
ATOM 1533 O O . GLN B 1 94 ? 19.844 -1.854 -5.344 1 88.69 94 GLN B O 1
ATOM 1538 N N . ARG B 1 95 ? 19.047 -3.654 -4.211 1 90.81 95 ARG B N 1
ATOM 1539 C CA . ARG B 1 95 ? 17.781 -3.736 -4.953 1 90.81 95 ARG B CA 1
ATOM 1540 C C . ARG B 1 95 ? 16.594 -3.613 -4.023 1 90.81 95 ARG B C 1
ATOM 1542 O O . ARG B 1 95 ? 16.688 -3.904 -2.828 1 90.81 95 ARG B O 1
ATOM 1549 N N . HIS B 1 96 ? 15.555 -2.998 -4.488 1 92.5 96 HIS B N 1
ATOM 1550 C CA . HIS B 1 96 ? 14.32 -2.854 -3.719 1 92.5 96 HIS B CA 1
ATOM 1551 C C . HIS B 1 96 ? 13.094 -3.023 -4.605 1 92.5 96 HIS B C 1
ATOM 1553 O O . HIS B 1 96 ? 13.195 -2.957 -5.832 1 92.5 96 HIS B O 1
ATOM 1559 N N . GLY B 1 97 ? 11.984 -3.312 -3.98 1 93.5 97 GLY B N 1
ATOM 1560 C CA . GLY B 1 97 ? 10.734 -3.453 -4.715 1 93.5 97 GLY B CA 1
ATOM 1561 C C . GLY B 1 97 ? 9.523 -3.611 -3.811 1 93.5 97 GLY B C 1
ATOM 1562 O O . GLY B 1 97 ? 9.594 -3.32 -2.615 1 93.5 97 GLY B O 1
ATOM 1563 N N . ILE B 1 98 ? 8.406 -3.865 -4.41 1 96.31 98 ILE B N 1
ATOM 1564 C CA . ILE B 1 98 ? 7.152 -4.172 -3.73 1 96.31 98 ILE B CA 1
ATOM 1565 C C . ILE B 1 98 ? 6.617 -5.516 -4.211 1 96.31 98 ILE B C 1
ATOM 1567 O O . ILE B 1 98 ? 6.508 -5.754 -5.418 1 96.31 98 ILE B O 1
ATOM 1571 N N . ALA B 1 99 ? 6.422 -6.43 -3.262 1 96.62 99 ALA B N 1
ATOM 1572 C CA . ALA B 1 99 ? 5.762 -7.695 -3.564 1 96.62 99 ALA B CA 1
ATOM 1573 C C . ALA B 1 99 ? 4.266 -7.617 -3.268 1 96.62 99 ALA B C 1
ATOM 1575 O O . ALA B 1 99 ? 3.85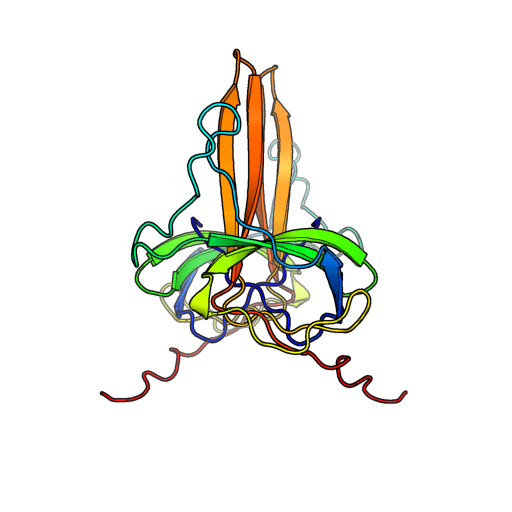4 -7 -2.283 1 96.62 99 ALA B O 1
ATOM 1576 N N . TYR B 1 100 ? 3.51 -8.195 -4.105 1 97.94 100 TYR B N 1
ATOM 1577 C CA . TYR B 1 100 ? 2.066 -8.234 -3.908 1 97.94 100 TYR B CA 1
ATOM 1578 C C . TYR B 1 100 ? 1.585 -9.664 -3.678 1 97.94 100 TYR B C 1
ATOM 1580 O O . TYR B 1 100 ? 2.057 -10.602 -4.328 1 97.94 100 TYR B O 1
ATOM 1588 N N . ARG B 1 101 ? 0.664 -9.789 -2.74 1 97.31 101 ARG B N 1
ATOM 1589 C CA . ARG B 1 101 ? 0.022 -11.07 -2.441 1 97.31 101 ARG B CA 1
ATOM 1590 C C . ARG B 1 101 ? -1.479 -10.891 -2.238 1 97.31 101 ARG B C 1
ATOM 1592 O O . ARG B 1 101 ? -1.931 -9.828 -1.8 1 97.31 101 ARG B O 1
ATOM 1599 N N . ALA B 1 102 ? -2.203 -11.898 -2.605 1 97.81 102 ALA B N 1
ATOM 1600 C CA . ALA B 1 102 ? -3.635 -11.945 -2.316 1 97.81 102 ALA B CA 1
ATOM 1601 C C . ALA B 1 102 ? -4.027 -13.305 -1.745 1 97.81 102 ALA B C 1
ATOM 1603 O O . ALA B 1 102 ? -3.328 -14.297 -1.949 1 97.81 102 ALA B O 1
ATOM 1604 N N . THR B 1 103 ? -5.145 -13.305 -0.974 1 96.69 103 THR B N 1
ATOM 1605 C CA . THR B 1 103 ? -5.648 -14.555 -0.408 1 96.69 103 THR B CA 1
ATOM 1606 C C . THR B 1 103 ? -6.246 -15.438 -1.498 1 96.69 103 THR B C 1
ATOM 1608 O O . THR B 1 103 ? -6.191 -16.656 -1.41 1 96.69 103 THR B O 1
ATOM 1611 N N . ALA B 1 104 ? -6.82 -14.773 -2.531 1 98 104 ALA B N 1
ATOM 1612 C CA . ALA B 1 104 ? -7.473 -15.484 -3.627 1 98 104 ALA B CA 1
ATOM 1613 C C . ALA B 1 104 ? -7.57 -14.609 -4.871 1 98 104 ALA B C 1
ATOM 1615 O O . ALA B 1 104 ? -7.285 -13.406 -4.82 1 98 104 ALA B O 1
ATOM 1616 N N . VAL B 1 105 ? -7.918 -15.328 -6.008 1 98.62 105 VAL B N 1
ATOM 1617 C CA . VAL B 1 105 ? -8.281 -14.641 -7.242 1 98.62 105 VAL B CA 1
ATOM 1618 C C . VAL B 1 105 ? -9.523 -15.281 -7.848 1 98.62 105 VAL B C 1
ATOM 1620 O O . VAL B 1 105 ? -9.633 -16.516 -7.902 1 98.62 105 VAL B O 1
ATOM 1623 N N . GLY B 1 106 ? -10.422 -14.461 -8.211 1 98.25 106 GLY B N 1
ATOM 1624 C CA . GLY B 1 106 ? -11.641 -14.883 -8.883 1 98.25 106 GLY B CA 1
ATOM 1625 C C . GLY B 1 106 ? -12.156 -13.852 -9.875 1 98.25 106 GLY B C 1
ATOM 1626 O O . GLY B 1 106 ? -11.578 -12.773 -10.016 1 98.25 106 GLY B O 1
ATOM 1627 N N . PRO B 1 107 ? -13.203 -14.281 -10.531 1 97.44 107 PRO B N 1
ATOM 1628 C CA . PRO B 1 107 ? -13.805 -13.281 -11.43 1 97.44 107 PRO B CA 1
ATOM 1629 C C . PRO B 1 107 ? -14.188 -11.992 -10.703 1 97.44 107 PRO B C 1
ATOM 1631 O O . PRO B 1 107 ? -14.656 -12.039 -9.562 1 97.44 107 PRO B O 1
ATOM 1634 N N . GLY B 1 108 ? -13.828 -10.891 -11.414 1 96.06 108 GLY B N 1
ATOM 1635 C CA . GLY B 1 108 ? -14.188 -9.586 -10.883 1 96.06 108 GLY B CA 1
ATOM 1636 C C . GLY B 1 108 ? -15.234 -8.875 -11.703 1 96.06 108 GLY B C 1
ATOM 1637 O O . GLY B 1 108 ? -15.828 -9.461 -12.617 1 96.06 108 GLY B O 1
ATOM 1638 N N . VAL B 1 109 ? -15.609 -7.73 -11.188 1 93.62 109 VAL B N 1
ATOM 1639 C CA . VAL B 1 109 ? -16.531 -6.855 -11.898 1 93.62 109 VAL B CA 1
ATOM 1640 C C . VAL B 1 109 ? -15.906 -5.469 -12.055 1 93.62 109 VAL B C 1
ATOM 1642 O O . VAL B 1 109 ? -14.977 -5.113 -11.336 1 93.62 109 VAL B O 1
ATOM 1645 N N . PHE B 1 110 ? -16.328 -4.738 -13.156 1 92.69 110 PHE B N 1
ATOM 1646 C CA . PHE B 1 110 ? -15.914 -3.344 -13.281 1 92.69 110 PHE B CA 1
ATOM 1647 C C . PHE B 1 110 ? -16.5 -2.506 -12.141 1 92.69 110 PHE B C 1
ATOM 1649 O O . PHE B 1 110 ? -17.641 -2.695 -11.75 1 92.69 110 PHE B O 1
ATOM 1656 N N . PRO B 1 111 ? -15.594 -1.704 -11.578 1 86.12 111 PRO B N 1
ATOM 1657 C CA . PRO B 1 111 ? -16.141 -0.867 -10.508 1 86.12 111 PRO B CA 1
ATOM 1658 C C . PRO B 1 111 ? -17.328 -0.012 -10.977 1 86.12 111 PRO B C 1
ATOM 1660 O O . PRO B 1 111 ? -17.391 0.363 -12.148 1 86.12 111 PRO B O 1
ATOM 1663 N N . ALA B 1 112 ? -18.328 0.031 -10.055 1 73.69 112 ALA B N 1
ATOM 1664 C CA . ALA B 1 112 ? -19.562 0.757 -10.367 1 73.69 112 ALA B CA 1
ATOM 1665 C C . ALA B 1 112 ? -19.25 2.182 -10.82 1 73.69 112 ALA B C 1
ATOM 1667 O O . ALA B 1 112 ? -18.375 2.838 -10.273 1 73.69 112 ALA B O 1
ATOM 1668 N N . GLN B 1 113 ? -19.203 2.443 -12.195 1 60.97 113 GLN B N 1
ATOM 1669 C CA . GLN B 1 113 ? -19.109 3.832 -12.633 1 60.97 113 GLN B CA 1
ATOM 1670 C C . GLN B 1 113 ? -20.219 4.676 -12.008 1 60.97 113 GLN B C 1
ATOM 1672 O O . GLN B 1 113 ? -21.391 4.297 -12.047 1 60.97 113 GLN B O 1
ATOM 1677 N N . VAL B 1 114 ? -20.203 5.199 -10.922 1 48.31 114 VAL B N 1
ATOM 1678 C CA . VAL B 1 114 ? -21.25 6.16 -10.609 1 48.31 114 VAL B CA 1
ATOM 1679 C C . VAL B 1 114 ? -21.469 7.09 -11.797 1 48.31 114 VAL B C 1
ATOM 1681 O O . VAL B 1 114 ? -20.531 7.703 -12.305 1 48.31 114 VAL B O 1
ATOM 1684 N N . GLY B 1 115 ? -22.562 6.766 -12.664 1 36.16 115 GLY B N 1
ATOM 1685 C CA . GLY B 1 115 ? -23.078 7.57 -13.758 1 36.16 115 GLY B CA 1
ATOM 1686 C C . GLY B 1 115 ? -22.875 9.062 -13.547 1 36.16 115 GLY B C 1
ATOM 1687 O O . GLY B 1 115 ? -23.203 9.586 -12.477 1 36.16 115 GLY B O 1
ATOM 1688 N N . ALA B 1 116 ? -21.984 9.781 -14.281 1 34.78 116 ALA B N 1
ATOM 1689 C CA . ALA B 1 116 ? -22.281 11.203 -14.484 1 34.78 116 ALA B CA 1
ATOM 1690 C C . ALA B 1 116 ? -23.719 11.406 -14.945 1 34.78 116 ALA B C 1
ATOM 1692 O O . ALA B 1 116 ? -24.297 10.547 -15.625 1 34.78 116 ALA B O 1
#

Secondary structure (DSSP, 8-state):
---EEB--TT-EEEEEEEEEEPEEETTTTEEPB-TTT-PBEEEEEEEEEETTEEEEEEEEEEGGGBPS---TTSBEE-TT-EEEEEEEEETTEEEEEEEEE-S-BEE---------/---EEB--TT-EEEEEEEEEEPEEETTTTEEPB-TTT-PBEEEEEEEEEETTEEEEEEEEEEGGGBPS---TTSBEE-TT-EEEEEEEEETTEEEEEEEEE-S-BEE---------

Radius of gyration: 19.79 Å; Cα contacts (8 Å, |Δi|>4): 539; chains: 2; bounding box: 50×55×42 Å

Organism: Streptomyces mobaraensis (NCBI:txid35621)

Nearest PDB structures (foldseek):
  1ue6-assembly2_D-3  TM=5.876E-01  e=5.226E-04  Mycobacterium tuberculosis
  7f5y-assembly1_A-2  TM=5.576E-01  e=1.162E-03  Mycobacterium tuberculosis H37Rv
  6jdg-assembly1_B  TM=5.671E-01  e=3.034E-03  Pseudomonas aeruginosa PAO1
  2xvs-assembly1_A  TM=4.720E-01  e=1.565E-01  Homo sapiens
  2hql-assembly1_E  TM=4.521E-01  e=1.816E+00  Mycoplasmoides pneumoniae

InterPro domains:
  IPR060828 SCO3933 [NF051478] (1-106)

Sequence (232 aa):
MRSIRVEASAATILLTKAPEMKVKDRQTGEIAKDALTGEALMRIGVVYIDAGESSLIQVAVPESGVSEGLTLGAPVSLPGLVARPWESVFNGQQRHGIAYRATAVGPGVFPAQVGAMRSIRVEASAATILLTKAPEMKVKDRQTGEIAKDALTGEALMRIGVVYIDAGESSLIQVAVPESGVSEGLTLGAPVSLPGLVARPWESVFNGQQRHGIAYRATAVGPGVFPAQVGA

Solvent-accessible surface area (backbone atoms only — not comparable to full-atom values): 12804 Å² total; per-residue (Å²): 110,75,64,40,44,47,50,56,76,77,30,41,35,27,28,70,36,72,78,38,80,30,63,71,36,81,89,80,59,41,68,30,54,39,86,87,79,62,41,48,26,22,30,30,30,30,38,44,34,47,97,90,42,76,29,78,46,61,35,37,24,39,55,89,26,57,49,75,81,72,48,82,69,35,44,39,38,52,54,71,30,31,39,27,69,48,73,48,72,55,95,87,39,82,44,72,52,71,47,34,35,25,59,27,40,36,66,36,66,75,41,82,68,78,80,129,109,74,64,40,44,48,50,55,77,78,30,41,34,27,29,70,36,72,77,37,79,30,63,69,36,83,89,80,58,41,67,30,52,39,87,88,80,63,41,49,26,22,33,30,30,30,40,43,34,46,97,91,42,77,29,76,46,60,35,36,24,38,57,89,26,58,49,77,81,72,49,81,70,34,43,39,37,54,54,72,31,31,40,27,68,49,72,47,73,55,96,87,40,81,44,73,52,71,47,35,36,25,61,27,39,36,66,35,66,75,43,82,71,78,77,129

pLDDT: mean 92.1, std 10.47, range [34.34, 98.75]

Foldseek 3Di:
DQKAFDDQQQKWKFWAFDKDFDAPDPVVRHTDADPPPRAGKIKTWIWIGDPRDIDIDIEIEGPVQEDPDHDGGATKDFARKMKGKDWDADPNDIDIDIYIYGHHMDGDDNRDPPDD/DFKAFDDQQQKWKFWAFDKDFDAPDPVVRHTDADPPPRAGKIKTWIWIGDPHDIDIDIEIEGPVQEDPDHDGGATKDFARKMKGKDWDADPNDIDIDIYIYGHHMDGDDNRDPPDD